Protein AF-A0A966TBN9-F1 (afdb_monomer_lite)

Structure (mmCIF, N/CA/C/O backbone):
data_AF-A0A966TBN9-F1
#
_entry.id   AF-A0A966TBN9-F1
#
loop_
_atom_site.group_PDB
_atom_site.id
_atom_site.type_symbol
_atom_site.label_atom_id
_atom_site.label_alt_id
_atom_site.label_comp_id
_atom_site.label_asym_id
_atom_site.label_entity_id
_atom_site.label_seq_id
_atom_site.pdbx_PDB_ins_code
_atom_site.Cartn_x
_atom_site.Cartn_y
_atom_site.Cartn_z
_atom_site.occupancy
_atom_site.B_iso_or_equiv
_atom_site.auth_seq_id
_atom_site.auth_comp_id
_atom_site.auth_asym_id
_atom_site.auth_atom_id
_atom_site.pdbx_PDB_model_num
ATOM 1 N N . MET A 1 1 ? 15.782 -13.397 67.681 1.00 34.47 1 MET A N 1
ATOM 2 C CA . MET A 1 1 ? 14.762 -14.458 67.539 1.00 34.47 1 MET A CA 1
ATOM 3 C C . MET A 1 1 ? 13.391 -13.803 67.517 1.00 34.47 1 MET A C 1
ATOM 5 O O . MET A 1 1 ? 13.122 -13.083 68.461 1.00 34.47 1 MET A O 1
ATOM 9 N N . THR A 1 2 ? 12.463 -13.995 66.588 1.00 32.97 2 THR A N 1
ATOM 10 C CA . THR A 1 2 ? 12.425 -14.366 65.158 1.00 32.97 2 THR A CA 1
ATOM 11 C C . THR A 1 2 ? 10.931 -14.512 64.837 1.00 32.97 2 THR A C 1
ATOM 13 O O . THR A 1 2 ? 10.218 -15.056 65.674 1.00 32.97 2 THR A O 1
ATOM 16 N N . MET A 1 3 ? 10.532 -14.138 63.614 1.00 28.28 3 MET A N 1
ATOM 17 C CA . MET A 1 3 ? 9.293 -14.539 62.911 1.00 28.28 3 MET A CA 1
ATOM 18 C C . MET A 1 3 ? 7.982 -13.880 63.396 1.00 28.28 3 MET A C 1
ATOM 20 O O . MET A 1 3 ? 7.763 -13.712 64.583 1.00 28.28 3 MET A O 1
ATOM 24 N N . SER A 1 4 ? 7.061 -13.451 62.529 1.00 32.62 4 SER A N 1
ATOM 25 C CA . SER A 1 4 ? 6.715 -14.006 61.219 1.00 32.62 4 SER A CA 1
ATOM 26 C C . SER A 1 4 ? 6.255 -12.926 60.243 1.00 32.62 4 SER A C 1
ATOM 28 O O . SER A 1 4 ? 5.324 -12.174 60.527 1.00 32.62 4 SER A O 1
ATOM 30 N N . ASP A 1 5 ? 6.880 -12.949 59.071 1.00 35.50 5 ASP A N 1
ATOM 31 C CA . ASP A 1 5 ? 6.380 -12.410 57.817 1.00 35.50 5 ASP A CA 1
ATOM 32 C C . ASP A 1 5 ? 5.050 -13.069 57.426 1.00 35.50 5 ASP A C 1
ATOM 34 O O . ASP A 1 5 ? 4.841 -14.268 57.637 1.00 35.50 5 ASP A O 1
ATOM 38 N N . ALA A 1 6 ? 4.175 -12.283 56.807 1.00 33.50 6 ALA A N 1
ATOM 39 C CA . ALA A 1 6 ? 3.159 -12.771 55.887 1.00 33.50 6 ALA A CA 1
ATOM 40 C C . ALA A 1 6 ? 3.218 -11.869 54.649 1.00 33.50 6 ALA A C 1
ATOM 42 O O . ALA A 1 6 ? 2.647 -10.780 54.605 1.00 33.50 6 ALA A O 1
ATOM 43 N N . GLU A 1 7 ? 4.007 -12.321 53.678 1.00 33.03 7 GLU A N 1
ATOM 44 C CA . GLU A 1 7 ? 4.258 -11.688 52.389 1.00 33.03 7 GLU A CA 1
ATOM 45 C C . GLU A 1 7 ? 2.959 -11.508 51.589 1.00 33.03 7 GLU A C 1
ATOM 47 O O . GLU A 1 7 ? 2.389 -12.463 51.054 1.00 33.03 7 GLU A O 1
ATOM 52 N N . SER A 1 8 ? 2.525 -10.259 51.414 1.00 33.34 8 SER A N 1
ATOM 53 C CA . SER A 1 8 ? 1.671 -9.896 50.288 1.00 33.34 8 SER A CA 1
ATOM 54 C C . SER A 1 8 ? 2.533 -9.882 49.025 1.00 33.34 8 SER A C 1
ATOM 56 O O . SER A 1 8 ? 3.331 -8.966 48.816 1.00 33.34 8 SER A O 1
ATOM 58 N N . ARG A 1 9 ? 2.388 -10.902 48.175 1.00 35.91 9 ARG A N 1
ATOM 59 C CA . ARG A 1 9 ? 2.981 -10.932 46.832 1.00 35.91 9 ARG A CA 1
ATOM 60 C C . ARG A 1 9 ? 2.380 -9.805 45.990 1.00 35.91 9 ARG A C 1
ATOM 62 O O . ARG A 1 9 ? 1.329 -9.971 45.378 1.00 35.91 9 ARG A O 1
ATOM 69 N N . GLY A 1 10 ? 3.046 -8.654 45.995 1.00 31.42 10 GLY A N 1
ATOM 70 C CA . GLY A 1 10 ? 2.760 -7.548 45.094 1.00 31.42 10 GLY A CA 1
ATOM 71 C C . GLY A 1 10 ? 2.995 -7.984 43.651 1.00 31.42 10 GLY A C 1
ATOM 72 O O . GLY A 1 10 ? 4.081 -8.436 43.293 1.00 31.42 10 GLY A O 1
ATOM 73 N N . VAL A 1 11 ? 1.962 -7.861 42.823 1.00 39.31 11 VAL A N 1
ATOM 74 C CA . VAL A 1 11 ? 2.104 -7.873 41.366 1.00 39.31 11 VAL A CA 1
ATOM 75 C C . VAL A 1 11 ? 2.955 -6.649 40.994 1.00 39.31 11 VAL A C 1
ATOM 77 O O . VAL A 1 11 ? 2.638 -5.562 41.481 1.00 39.31 11 VAL A O 1
ATOM 80 N N . PRO A 1 12 ? 4.026 -6.769 40.186 1.00 36.94 12 PRO A N 1
ATOM 81 C CA . PRO A 1 12 ? 4.841 -5.615 39.823 1.00 36.94 12 PRO A CA 1
ATOM 82 C C . PRO A 1 12 ? 3.996 -4.608 39.037 1.00 36.94 12 PRO A C 1
ATOM 84 O O . PRO A 1 12 ? 3.576 -4.883 37.912 1.00 36.94 12 PRO A O 1
ATOM 87 N N . HIS A 1 13 ? 3.727 -3.460 39.654 1.00 38.38 13 HIS A N 1
ATOM 88 C CA . HIS A 1 13 ? 3.141 -2.302 38.998 1.00 38.38 13 HIS A CA 1
ATOM 89 C C . HIS A 1 13 ? 4.211 -1.631 38.119 1.00 38.38 13 HIS A C 1
ATOM 91 O O . HIS A 1 13 ? 5.332 -1.393 38.563 1.00 38.38 13 HIS A O 1
ATOM 97 N N . ASP A 1 14 ? 3.813 -1.332 36.884 1.00 43.09 14 ASP A N 1
ATOM 98 C CA . ASP A 1 14 ? 4.399 -0.354 35.961 1.00 43.09 14 ASP A CA 1
ATOM 99 C C . ASP A 1 14 ? 5.702 -0.731 35.235 1.00 43.09 14 ASP A C 1
ATOM 101 O O . ASP A 1 14 ? 6.774 -0.164 35.439 1.00 43.09 14 ASP A O 1
ATOM 105 N N . ALA A 1 15 ? 5.574 -1.589 34.219 1.00 57.22 15 ALA A N 1
ATOM 106 C CA . ALA A 1 15 ? 6.435 -1.450 33.048 1.00 57.22 15 ALA A CA 1
ATOM 107 C C . ALA A 1 15 ? 5.983 -0.193 32.281 1.00 57.22 15 ALA A C 1
ATOM 109 O O . ALA A 1 15 ? 4.911 -0.183 31.675 1.00 57.22 15 ALA A O 1
ATOM 110 N N . VAL A 1 16 ? 6.773 0.878 32.320 1.00 65.06 16 VAL A N 1
ATOM 111 C CA . VAL A 1 16 ? 6.521 2.093 31.530 1.00 65.06 16 VAL A CA 1
ATOM 112 C C . VAL A 1 16 ? 6.474 1.725 30.045 1.00 65.06 16 VAL A C 1
ATOM 114 O O . VAL A 1 16 ? 7.337 0.996 29.551 1.00 65.06 16 VAL A O 1
ATOM 117 N N . SER A 1 17 ? 5.462 2.203 29.324 1.00 72.44 17 SER A N 1
ATOM 118 C CA . SER A 1 17 ? 5.362 2.007 27.879 1.00 72.44 17 SER A CA 1
ATOM 119 C C . SER A 1 17 ? 6.500 2.784 27.218 1.00 72.44 17 SER A C 1
ATOM 121 O O . SER A 1 17 ? 6.496 4.011 27.178 1.00 72.44 17 SER A O 1
ATOM 123 N N . ALA A 1 18 ? 7.510 2.063 26.747 1.00 86.75 18 ALA A N 1
ATOM 124 C CA . ALA A 1 18 ? 8.671 2.600 26.051 1.00 86.75 18 ALA A CA 1
ATOM 125 C C . ALA A 1 18 ? 8.760 1.968 24.659 1.00 86.75 18 ALA A C 1
ATOM 127 O O . ALA A 1 18 ? 8.237 0.876 24.433 1.00 86.75 18 ALA A O 1
ATOM 128 N N . VAL A 1 19 ? 9.429 2.635 23.720 1.00 93.31 19 VAL A N 1
ATOM 129 C CA . VAL A 1 19 ? 9.716 2.035 22.408 1.00 93.31 19 VAL A CA 1
ATOM 130 C C . VAL A 1 19 ? 10.516 0.739 22.608 1.00 93.31 19 VAL A C 1
ATOM 132 O O . VAL A 1 19 ? 11.434 0.692 23.424 1.00 93.31 19 VAL A O 1
ATOM 135 N N . GLY A 1 20 ? 10.133 -0.324 21.901 1.00 93.38 20 GLY A N 1
ATOM 136 C CA . GLY A 1 20 ? 10.678 -1.678 22.040 1.00 93.38 20 GLY A CA 1
ATOM 137 C C . GLY A 1 20 ? 10.036 -2.513 23.155 1.00 93.38 20 GLY A C 1
ATOM 138 O O . GLY A 1 20 ? 10.242 -3.728 23.205 1.00 93.38 20 GLY A O 1
ATOM 139 N N . ALA A 1 21 ? 9.226 -1.914 24.037 1.00 93.50 21 ALA A N 1
ATOM 140 C CA . ALA A 1 21 ? 8.495 -2.671 25.046 1.00 93.50 21 ALA A CA 1
ATOM 141 C C . ALA A 1 21 ? 7.478 -3.603 24.376 1.00 93.50 21 ALA A C 1
ATOM 143 O O . ALA A 1 21 ? 6.803 -3.223 23.417 1.00 93.50 21 ALA A O 1
ATOM 144 N N . ARG A 1 22 ? 7.341 -4.821 24.906 1.00 95.75 22 ARG A N 1
ATOM 145 C CA . ARG A 1 22 ? 6.346 -5.796 24.450 1.00 95.75 22 ARG A CA 1
ATOM 146 C C . ARG A 1 22 ? 5.200 -5.887 25.436 1.00 95.75 22 ARG A C 1
ATOM 148 O O . ARG A 1 22 ? 5.416 -5.870 2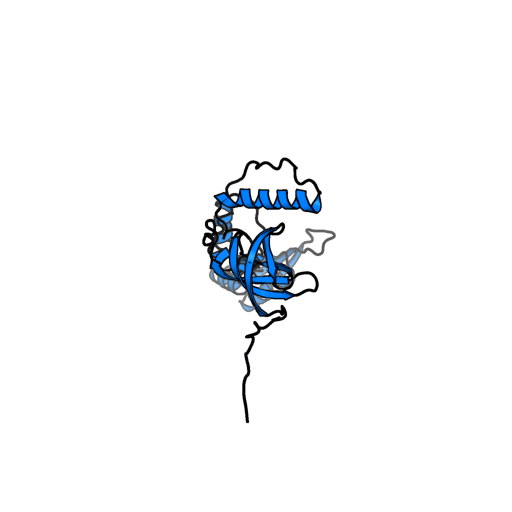6.648 1.00 95.75 22 ARG A O 1
ATOM 155 N N . ARG A 1 23 ? 3.978 -6.002 24.926 1.00 94.56 23 ARG A N 1
ATOM 156 C CA . ARG A 1 23 ? 2.781 -6.097 25.759 1.00 94.56 23 ARG A CA 1
ATOM 157 C C . ARG A 1 23 ? 1.717 -6.960 25.127 1.00 94.56 23 ARG A C 1
ATOM 159 O O . ARG A 1 23 ? 1.555 -6.989 23.910 1.00 94.56 23 ARG A O 1
ATOM 166 N N . ARG A 1 24 ? 0.953 -7.624 25.988 1.00 97.19 24 ARG A N 1
ATOM 167 C CA . ARG A 1 24 ? -0.284 -8.271 25.583 1.00 97.19 24 ARG A CA 1
ATOM 168 C C . ARG A 1 24 ? -1.402 -7.237 25.567 1.00 97.19 24 ARG A C 1
ATOM 170 O O . ARG A 1 24 ? -1.669 -6.632 26.599 1.00 97.19 24 ARG A O 1
ATOM 177 N N . LEU A 1 25 ? -2.030 -7.038 24.415 1.00 97.75 25 LEU A N 1
ATOM 178 C CA . LEU A 1 25 ? -3.091 -6.051 24.227 1.00 97.75 25 LEU A CA 1
ATOM 179 C C . LEU A 1 25 ? -4.381 -6.741 23.795 1.00 97.75 25 LEU A C 1
ATOM 181 O O . LEU A 1 25 ? -4.352 -7.691 23.010 1.00 97.75 25 LEU A O 1
ATOM 185 N N . GLN A 1 26 ? -5.502 -6.237 24.308 1.00 98.25 26 GLN A N 1
ATOM 186 C CA . GLN A 1 26 ? -6.832 -6.607 23.845 1.00 98.25 26 GLN A CA 1
ATOM 187 C C . GLN A 1 26 ? -7.298 -5.578 22.817 1.00 98.25 26 GLN A C 1
ATOM 189 O O . GLN A 1 26 ? -7.348 -4.381 23.105 1.00 98.25 26 GLN A O 1
ATOM 194 N N . ILE A 1 27 ? -7.638 -6.042 21.619 1.00 98.38 27 ILE A N 1
ATOM 195 C CA . ILE A 1 27 ? -8.089 -5.175 20.536 1.00 98.38 27 ILE A CA 1
ATOM 196 C C . ILE A 1 27 ? -9.583 -4.897 20.694 1.00 98.38 27 ILE A C 1
ATOM 198 O O . ILE A 1 27 ? -10.411 -5.810 20.660 1.00 98.38 27 ILE A O 1
ATOM 202 N N . GLU A 1 28 ? -9.931 -3.620 20.850 1.00 97.44 28 GLU A N 1
ATOM 203 C CA . GLU A 1 28 ? -11.308 -3.180 21.079 1.00 97.44 28 GLU A CA 1
ATOM 204 C C . GLU A 1 28 ? -12.079 -3.050 19.765 1.00 97.44 28 GLU A C 1
ATOM 206 O O . GLU A 1 28 ? -13.196 -3.543 19.630 1.00 97.44 28 GLU A O 1
ATOM 211 N N . ARG A 1 29 ? -11.499 -2.330 18.800 1.00 96.38 29 ARG A N 1
ATOM 212 C CA . ARG A 1 29 ? -12.164 -1.953 17.547 1.00 96.38 29 ARG A CA 1
ATOM 213 C C . ARG A 1 29 ? -11.155 -1.535 16.482 1.00 96.38 29 ARG A C 1
ATOM 215 O O . ARG A 1 29 ? -9.998 -1.272 16.792 1.00 96.38 29 ARG A O 1
ATOM 222 N N . LEU A 1 30 ? -11.626 -1.420 15.245 1.00 97.06 30 LEU A N 1
ATOM 223 C CA . LEU A 1 30 ? -10.913 -0.740 14.162 1.00 97.06 30 LEU A CA 1
ATOM 224 C C . LEU A 1 30 ? -11.267 0.748 14.167 1.00 97.06 30 LEU A C 1
ATOM 226 O O . LEU A 1 30 ? -12.363 1.127 14.588 1.00 97.06 30 LEU A O 1
ATOM 230 N N . VAL A 1 31 ? -10.351 1.587 13.693 1.00 95.06 31 VAL A N 1
ATOM 231 C CA . VAL A 1 31 ? -10.549 3.038 13.602 1.00 95.06 31 VAL A CA 1
ATOM 232 C C . VAL A 1 31 ? -10.326 3.557 12.183 1.00 95.06 31 VAL A C 1
ATOM 234 O O . VAL A 1 31 ? -9.808 2.864 11.304 1.00 95.06 31 VAL A O 1
ATOM 237 N N . ALA A 1 32 ? -10.744 4.802 11.945 1.00 92.31 32 ALA A N 1
ATOM 238 C CA . ALA A 1 32 ? -10.435 5.498 10.704 1.00 92.31 32 ALA A CA 1
ATOM 239 C C . ALA A 1 32 ? -8.910 5.572 10.515 1.00 92.31 32 ALA A C 1
ATOM 241 O O . ALA A 1 32 ? -8.185 5.913 11.446 1.00 92.31 32 ALA A O 1
ATOM 242 N N . GLY A 1 33 ? -8.441 5.241 9.311 1.00 88.00 33 GLY A N 1
ATOM 243 C CA . GLY A 1 33 ? -7.013 5.102 9.007 1.00 88.00 33 GLY A CA 1
ATOM 244 C C . GLY A 1 33 ? -6.510 3.656 8.956 1.00 88.00 33 GLY A C 1
ATOM 245 O O . GLY A 1 33 ? -5.381 3.447 8.543 1.00 88.00 33 GLY A O 1
ATOM 246 N N . GLY A 1 34 ? -7.340 2.667 9.309 1.00 89.62 34 GLY A N 1
ATOM 247 C CA . GLY A 1 34 ? -7.032 1.244 9.108 1.00 89.62 34 GLY A CA 1
ATOM 248 C C . GLY A 1 34 ? -6.406 0.544 10.316 1.00 89.62 34 GLY A C 1
ATOM 249 O O . GLY A 1 34 ? -6.443 -0.683 10.380 1.00 89.62 34 GLY A O 1
ATOM 250 N N . ASP A 1 35 ? -5.911 1.293 11.297 1.00 95.12 35 ASP A N 1
ATOM 251 C CA . ASP A 1 35 ? -5.367 0.720 12.528 1.00 95.12 35 ASP A CA 1
ATOM 252 C C . ASP A 1 35 ? -6.458 0.082 13.404 1.00 95.12 35 ASP A C 1
ATOM 254 O O . ASP A 1 35 ? -7.633 0.478 13.403 1.00 95.12 35 ASP A O 1
ATOM 258 N N . ALA A 1 36 ? -6.039 -0.879 14.220 1.00 97.06 36 ALA A N 1
ATOM 259 C CA . ALA A 1 36 ? -6.780 -1.313 15.389 1.00 97.06 36 ALA A CA 1
ATOM 260 C C . ALA A 1 36 ? -6.500 -0.396 16.584 1.00 97.06 36 ALA A C 1
ATOM 262 O O . ALA A 1 36 ? -5.442 0.221 16.688 1.00 97.06 36 ALA A O 1
ATOM 263 N N . LEU A 1 37 ? -7.449 -0.326 17.513 1.00 97.62 37 LEU A N 1
ATOM 264 C CA . LEU A 1 37 ? -7.315 0.417 18.757 1.00 97.62 37 LEU A CA 1
ATOM 265 C C . LEU A 1 37 ? -7.387 -0.535 19.946 1.00 97.62 37 LEU A C 1
ATOM 267 O O . LEU A 1 37 ? -8.341 -1.303 20.093 1.00 97.62 37 LEU A O 1
ATOM 271 N N . ALA A 1 38 ? -6.388 -0.424 20.810 1.00 97.81 38 ALA A N 1
ATOM 272 C CA . ALA A 1 38 ? -6.348 -1.014 22.136 1.00 97.81 38 ALA A CA 1
ATOM 273 C C . ALA A 1 38 ? -6.138 0.081 23.189 1.00 97.81 38 ALA A C 1
ATOM 275 O O . ALA A 1 38 ? -5.839 1.241 22.875 1.00 97.81 38 ALA A O 1
ATOM 276 N N . ARG A 1 39 ? -6.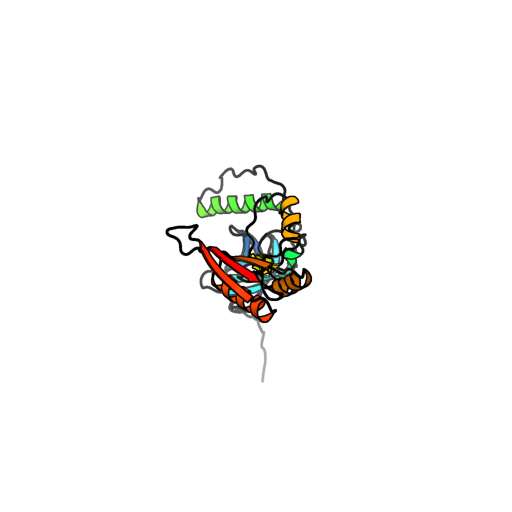264 -0.309 24.454 1.00 96.06 39 ARG A N 1
ATOM 277 C CA . ARG A 1 39 ? -5.818 0.492 25.589 1.00 96.06 39 ARG A CA 1
ATOM 278 C C . ARG A 1 39 ? -4.737 -0.244 26.338 1.00 96.06 39 ARG A C 1
ATOM 280 O O . ARG A 1 39 ? -4.809 -1.457 26.526 1.00 96.06 39 ARG A O 1
ATOM 287 N N . ASP A 1 40 ? -3.736 0.516 26.735 1.00 93.00 40 ASP A N 1
ATOM 288 C CA . ASP A 1 40 ? -2.691 0.030 27.608 1.00 93.00 40 ASP A CA 1
ATOM 289 C C . ASP A 1 40 ? -3.176 -0.019 29.073 1.00 93.00 40 ASP A C 1
ATOM 291 O O . ASP A 1 40 ? -4.240 0.507 29.405 1.00 93.00 40 ASP A O 1
ATOM 295 N N . THR A 1 41 ? -2.405 -0.642 29.965 1.00 87.88 41 THR A N 1
ATOM 296 C CA . THR A 1 41 ? -2.726 -0.785 31.395 1.00 87.88 41 THR A CA 1
ATOM 297 C C . THR A 1 41 ? -2.842 0.553 32.122 1.00 87.88 41 THR A C 1
ATOM 299 O O . THR A 1 41 ? -3.568 0.645 33.105 1.00 87.88 41 THR A O 1
ATOM 302 N N . ASP A 1 42 ? -2.162 1.593 31.633 1.00 85.50 42 ASP A N 1
ATOM 303 C CA . ASP A 1 42 ? -2.260 2.973 32.129 1.00 85.50 42 ASP A CA 1
ATOM 304 C C . ASP A 1 42 ? -3.405 3.773 31.470 1.00 85.50 42 ASP A C 1
ATOM 306 O O . ASP A 1 42 ? -3.557 4.972 31.700 1.00 85.50 42 ASP A O 1
ATOM 310 N N . GLY A 1 43 ? -4.223 3.123 30.635 1.00 89.19 43 GLY A N 1
ATOM 311 C CA . GLY A 1 43 ? -5.342 3.725 29.915 1.00 89.19 43 GLY A CA 1
ATOM 312 C C . GLY A 1 43 ? -4.961 4.447 28.618 1.00 89.19 43 GLY A C 1
ATOM 313 O O . GLY A 1 43 ? -5.867 4.898 27.900 1.00 89.19 43 GLY A O 1
ATOM 314 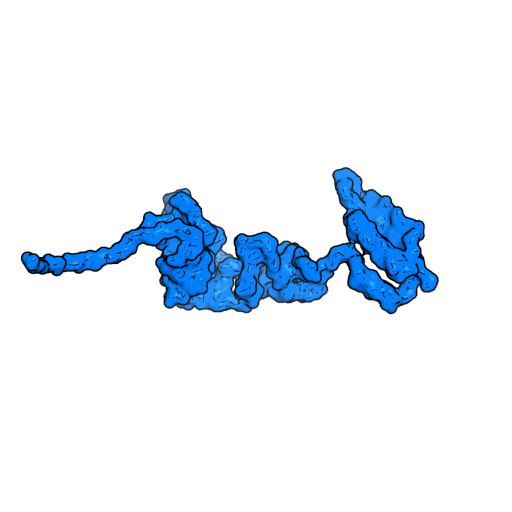N N . ARG A 1 44 ? -3.663 4.535 28.275 1.00 93.12 44 ARG A N 1
ATOM 315 C CA . ARG A 1 44 ? -3.191 5.176 27.038 1.00 93.12 44 ARG A CA 1
ATOM 316 C C . ARG A 1 44 ? -3.790 4.488 25.813 1.00 93.12 44 ARG A C 1
ATOM 318 O O . ARG A 1 44 ? -3.873 3.263 25.742 1.00 93.12 44 ARG A O 1
ATOM 325 N N . VAL A 1 45 ? -4.187 5.284 24.820 1.00 96.25 45 VAL A N 1
ATOM 326 C CA . VAL A 1 45 ? -4.653 4.768 23.527 1.00 96.25 45 VAL A CA 1
ATOM 327 C C . VAL A 1 45 ? -3.466 4.2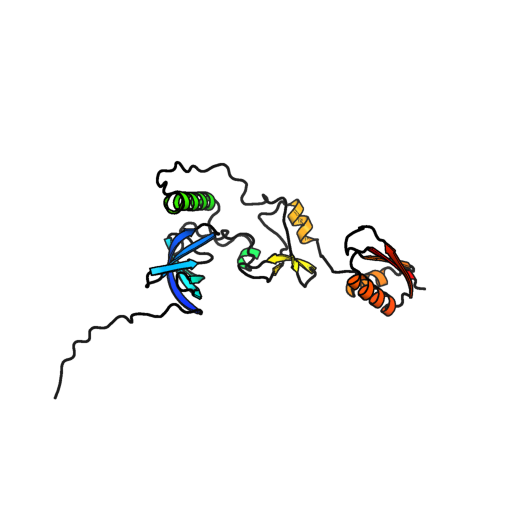16 22.743 1.00 96.25 45 VAL A C 1
ATOM 329 O O . VAL A 1 45 ? -2.472 4.916 22.550 1.00 96.25 45 VAL A O 1
ATOM 332 N N . VAL A 1 46 ? -3.587 2.981 22.261 1.00 97.69 46 VAL A N 1
ATOM 333 C CA . VAL A 1 46 ? -2.567 2.325 21.439 1.00 97.69 46 VAL A CA 1
ATOM 334 C C . VAL A 1 46 ? -3.159 1.999 20.075 1.00 97.69 46 VAL A C 1
ATOM 336 O O . VAL A 1 46 ? -4.119 1.233 19.980 1.00 97.69 46 VAL A O 1
ATOM 339 N N . PHE A 1 47 ? -2.586 2.580 19.024 1.00 97.44 47 PHE A N 1
ATOM 340 C CA . PHE A 1 47 ? -2.876 2.201 17.644 1.00 97.44 47 PHE A CA 1
ATOM 341 C C . PHE A 1 47 ? -2.014 1.001 17.275 1.00 97.44 47 PHE A C 1
ATOM 343 O O . PHE A 1 47 ? -0.795 1.048 17.436 1.00 97.44 47 PHE A O 1
ATOM 350 N N . VAL A 1 48 ? -2.641 -0.067 16.805 1.00 96.62 48 VAL A N 1
ATOM 351 C CA . VAL A 1 48 ? -1.961 -1.320 16.495 1.00 96.62 48 VAL A CA 1
ATOM 352 C C . VAL A 1 48 ? -2.144 -1.648 15.023 1.00 96.62 48 VAL A C 1
ATOM 354 O O . VAL A 1 48 ? -3.277 -1.705 14.538 1.00 96.62 48 VAL A O 1
ATOM 357 N N . ASP A 1 49 ? -1.040 -1.898 14.322 1.00 92.38 49 ASP A N 1
ATOM 358 C CA . ASP A 1 49 ? -1.121 -2.473 12.983 1.00 92.38 49 ASP A CA 1
ATOM 359 C C . ASP A 1 49 ? -1.663 -3.909 13.036 1.00 92.38 49 ASP A C 1
ATOM 361 O O . ASP A 1 49 ? -1.500 -4.637 14.016 1.00 92.38 49 ASP A O 1
ATOM 365 N N . THR A 1 50 ? -2.325 -4.325 11.959 1.00 92.62 50 THR A N 1
ATOM 366 C CA . THR A 1 50 ? -2.707 -5.723 11.695 1.00 92.62 50 THR A CA 1
ATOM 367 C C . THR A 1 50 ? -3.523 -6.456 12.775 1.00 92.62 50 THR A C 1
ATOM 369 O O . THR A 1 50 ? -3.652 -7.679 12.697 1.00 92.62 50 THR A O 1
ATOM 372 N N . GLY A 1 51 ? -4.105 -5.753 13.754 1.00 96.00 51 GLY A N 1
ATOM 373 C CA . GLY A 1 51 ? -5.006 -6.303 14.774 1.00 96.00 51 GLY A CA 1
ATOM 374 C C . GLY A 1 51 ? -6.480 -6.262 14.357 1.00 96.00 51 GLY A C 1
ATOM 375 O O . GLY A 1 51 ? -6.885 -5.396 13.585 1.00 96.00 51 GLY A O 1
ATOM 376 N N . LEU A 1 52 ? -7.304 -7.171 14.891 1.00 97.94 52 LEU A N 1
ATOM 377 C CA . LEU A 1 52 ? -8.755 -7.198 14.652 1.00 97.94 52 LEU A CA 1
ATOM 378 C C . LEU A 1 52 ? -9.567 -7.151 15.952 1.00 97.94 52 LEU A C 1
ATOM 380 O O . LEU A 1 52 ? -9.099 -7.632 16.982 1.00 97.94 52 LEU A O 1
ATOM 384 N N . PRO A 1 53 ? -10.802 -6.613 15.930 1.00 97.62 53 PRO A N 1
ATOM 385 C CA . PRO A 1 53 ? -11.651 -6.545 17.116 1.00 97.62 53 PRO A CA 1
ATOM 386 C C . PRO A 1 53 ? -11.864 -7.920 17.757 1.00 97.62 53 PRO A C 1
ATOM 388 O O . PRO A 1 53 ? -12.117 -8.910 17.064 1.00 97.62 53 PRO A O 1
ATOM 391 N N . GLY A 1 54 ? -11.774 -7.962 19.088 1.00 96.94 54 GLY A N 1
ATOM 392 C CA . GLY A 1 54 ? -11.917 -9.183 19.884 1.00 96.94 54 GLY A CA 1
ATOM 393 C C . GLY A 1 54 ? -10.621 -9.976 20.064 1.00 96.94 54 GLY A C 1
ATOM 394 O O . GLY A 1 54 ? -10.597 -10.914 20.858 1.00 96.94 54 GLY A O 1
ATOM 395 N N . GLU A 1 55 ? -9.535 -9.599 19.392 1.00 98.25 55 GLU A N 1
ATOM 396 C CA . GLU A 1 55 ? -8.269 -10.318 19.505 1.00 98.25 55 GLU A CA 1
ATOM 397 C C . GLU A 1 55 ? -7.489 -9.992 20.761 1.00 98.25 55 GLU A C 1
ATOM 399 O O . GLU A 1 55 ? -7.476 -8.860 21.244 1.00 98.25 55 GLU A O 1
ATOM 404 N N . THR A 1 56 ? -6.734 -10.991 21.206 1.00 98.50 56 THR A N 1
ATOM 405 C CA . THR A 1 56 ? -5.617 -10.775 22.114 1.00 98.50 56 THR A CA 1
ATOM 406 C C . THR A 1 56 ? -4.320 -10.964 21.343 1.00 98.50 56 THR A C 1
ATOM 408 O O . THR A 1 56 ? -4.058 -12.051 20.823 1.00 98.50 56 THR A O 1
ATOM 411 N N . ILE A 1 57 ? -3.474 -9.941 21.316 1.00 98.25 57 ILE A N 1
ATOM 412 C CA . ILE A 1 57 ? -2.196 -9.958 20.597 1.00 98.25 57 ILE A CA 1
ATOM 413 C C . ILE A 1 57 ? -1.025 -9.735 21.549 1.00 98.25 57 ILE A C 1
ATOM 415 O O . ILE A 1 57 ? -1.189 -9.151 22.617 1.00 98.25 57 ILE A O 1
ATOM 419 N N . GLU A 1 58 ? 0.162 -10.181 21.155 1.00 97.88 58 GLU A N 1
ATOM 420 C CA . GLU A 1 58 ? 1.421 -9.651 21.672 1.00 97.88 58 GLU A CA 1
ATOM 421 C C . GLU A 1 58 ? 1.924 -8.603 20.681 1.00 97.88 58 GLU A C 1
ATOM 423 O O . GLU A 1 58 ? 2.067 -8.894 19.492 1.00 97.88 58 GLU A O 1
ATOM 428 N N . ALA A 1 59 ? 2.161 -7.390 21.165 1.00 97.38 59 ALA A N 1
ATOM 429 C CA . ALA A 1 59 ? 2.548 -6.246 20.357 1.00 97.38 59 ALA A CA 1
ATOM 430 C C . ALA A 1 59 ? 3.823 -5.598 20.898 1.00 97.38 59 ALA A C 1
ATOM 432 O O . ALA A 1 59 ? 4.082 -5.631 22.101 1.00 97.38 59 ALA A O 1
ATOM 433 N N . GLU A 1 60 ? 4.600 -4.988 20.010 1.00 96.94 60 GLU A N 1
ATOM 434 C CA . GLU A 1 60 ? 5.782 -4.196 20.348 1.00 96.94 60 GLU A CA 1
ATOM 435 C C . GLU A 1 60 ? 5.518 -2.722 20.070 1.00 96.94 60 GLU A C 1
ATOM 437 O O . GLU A 1 60 ? 5.097 -2.361 18.973 1.00 96.94 60 GLU A O 1
ATOM 442 N N . PHE A 1 61 ? 5.785 -1.867 21.050 1.00 96.19 61 PHE A N 1
ATOM 443 C CA . PHE A 1 61 ? 5.618 -0.425 20.918 1.00 96.19 61 PHE A CA 1
ATOM 444 C C . PHE A 1 61 ? 6.699 0.146 19.996 1.00 96.19 61 PHE A C 1
ATOM 446 O O . PHE A 1 61 ? 7.888 0.014 20.269 1.00 96.19 61 PHE A O 1
ATOM 453 N N . VAL A 1 62 ? 6.289 0.806 18.916 1.00 95.62 62 VAL A N 1
ATOM 454 C CA . VAL A 1 62 ? 7.192 1.421 17.924 1.00 95.62 62 VAL A CA 1
ATOM 455 C C . VAL A 1 62 ? 7.259 2.941 18.064 1.00 95.62 62 VAL A C 1
ATOM 457 O O . VAL A 1 62 ? 8.229 3.563 17.645 1.00 95.62 62 VAL A O 1
ATOM 460 N N . GLU A 1 63 ? 6.253 3.545 18.693 1.00 95.31 63 GLU A N 1
ATOM 461 C CA . GLU A 1 63 ? 6.209 4.972 18.998 1.00 95.31 63 GLU A CA 1
ATOM 462 C C . GLU A 1 63 ? 5.454 5.173 20.311 1.00 95.31 63 GLU A C 1
ATOM 464 O O . GLU A 1 63 ? 4.370 4.618 20.497 1.00 95.31 63 GLU A O 1
ATOM 469 N N . VAL A 1 64 ? 5.991 5.995 21.211 1.00 95.19 64 VAL A N 1
ATOM 470 C CA . VAL A 1 64 ? 5.290 6.391 22.436 1.00 95.19 64 VAL A CA 1
ATOM 471 C C . VAL A 1 64 ? 5.284 7.906 22.542 1.00 95.19 64 VAL A C 1
ATOM 473 O O . VAL A 1 64 ? 6.330 8.550 22.548 1.00 95.19 64 VAL A O 1
ATOM 476 N N . LYS A 1 65 ? 4.084 8.471 22.640 1.00 94.00 65 LYS A N 1
ATOM 477 C CA . LYS A 1 65 ? 3.827 9.885 22.901 1.00 94.00 65 LYS A CA 1
ATOM 478 C C . LYS A 1 65 ? 3.021 10.020 24.190 1.00 94.00 65 LYS A C 1
ATOM 480 O O . LYS A 1 65 ? 2.539 9.041 24.755 1.00 94.00 65 LYS A O 1
ATOM 485 N N . ARG A 1 66 ? 2.868 11.262 24.655 1.00 89.69 66 ARG A N 1
ATOM 486 C CA . ARG A 1 66 ? 2.133 11.568 25.890 1.00 89.69 66 ARG A CA 1
ATOM 487 C C . ARG A 1 66 ? 0.707 11.002 25.864 1.00 89.69 66 ARG A C 1
ATOM 489 O O . ARG A 1 66 ? 0.313 10.314 26.799 1.00 89.69 66 ARG A O 1
ATOM 496 N N . ASP A 1 67 ? -0.017 11.253 24.773 1.00 89.31 67 ASP A N 1
ATOM 497 C CA . ASP A 1 67 ? -1.463 11.001 24.692 1.00 89.31 67 ASP A CA 1
ATOM 498 C C . ASP A 1 67 ? -1.809 9.685 23.962 1.00 89.31 67 ASP A C 1
ATOM 500 O O . ASP A 1 67 ? -2.916 9.163 24.098 1.00 89.31 67 ASP A O 1
ATOM 504 N N . PHE A 1 68 ? -0.869 9.126 23.192 1.00 95.19 68 PHE A N 1
ATOM 505 C CA . PHE A 1 68 ? -1.063 7.880 22.449 1.00 95.19 68 PHE A CA 1
ATOM 506 C C . PHE A 1 68 ? 0.253 7.138 22.209 1.00 95.19 68 PHE A C 1
ATOM 508 O O . PHE A 1 68 ? 1.337 7.707 22.322 1.00 95.19 68 PHE A O 1
ATOM 515 N N . ALA A 1 69 ? 0.152 5.872 21.825 1.00 96.75 69 ALA A N 1
ATOM 516 C CA . ALA A 1 69 ? 1.266 5.078 21.332 1.00 96.75 69 ALA A CA 1
ATOM 517 C C . ALA A 1 69 ? 0.895 4.353 20.032 1.00 96.75 69 ALA A C 1
ATOM 519 O O . ALA A 1 69 ? -0.285 4.179 19.719 1.00 96.75 69 ALA A O 1
ATOM 520 N N . ARG A 1 70 ? 1.909 3.913 19.286 1.00 96.62 70 ARG A N 1
ATOM 521 C CA . ARG A 1 70 ? 1.766 2.971 18.174 1.00 96.62 70 ARG A CA 1
ATOM 522 C C . ARG A 1 70 ? 2.499 1.686 18.502 1.00 96.62 70 ARG A C 1
ATOM 524 O O . ARG A 1 70 ? 3.612 1.727 19.029 1.00 96.62 70 ARG A O 1
ATOM 531 N N . ALA A 1 71 ? 1.899 0.559 18.157 1.00 96.38 71 ALA A N 1
ATOM 532 C CA . ALA A 1 71 ? 2.498 -0.751 18.319 1.00 96.38 71 ALA A CA 1
ATOM 533 C C . ALA A 1 71 ? 2.330 -1.591 17.051 1.00 96.38 71 ALA A C 1
ATOM 535 O O . ALA A 1 71 ? 1.350 -1.448 16.321 1.00 96.38 71 ALA A O 1
ATOM 536 N N . ARG A 1 72 ? 3.291 -2.478 16.806 1.00 95.31 72 ARG A N 1
ATOM 537 C CA . ARG A 1 72 ? 3.199 -3.505 15.768 1.00 95.31 72 ARG A CA 1
ATOM 538 C C . ARG A 1 72 ? 2.783 -4.833 16.375 1.00 95.31 72 ARG A C 1
ATOM 540 O O . ARG A 1 72 ? 3.268 -5.187 17.454 1.00 95.31 72 ARG A O 1
ATOM 547 N N . THR A 1 73 ? 1.929 -5.586 15.698 1.00 96.12 73 THR A N 1
ATOM 548 C CA . THR A 1 73 ? 1.575 -6.939 16.136 1.00 96.12 73 THR A CA 1
ATOM 549 C C . THR A 1 73 ? 2.758 -7.882 15.906 1.00 96.12 73 THR A C 1
ATOM 551 O O . THR A 1 73 ? 3.219 -8.051 14.783 1.00 96.12 73 THR A O 1
ATOM 554 N N . LEU A 1 74 ? 3.249 -8.529 16.967 1.00 96.00 74 LEU A N 1
ATOM 555 C CA . LEU A 1 74 ? 4.275 -9.574 16.869 1.00 96.00 74 LEU A CA 1
ATOM 556 C C . LEU A 1 74 ? 3.650 -10.944 16.625 1.00 96.00 74 LEU A C 1
ATOM 558 O O . LEU A 1 74 ? 4.127 -11.722 15.802 1.00 96.00 74 LEU A O 1
ATOM 562 N N . ARG A 1 75 ? 2.584 -11.253 17.369 1.00 96.56 75 ARG A N 1
ATOM 563 C CA . ARG A 1 75 ? 1.798 -12.474 17.184 1.00 96.56 75 ARG A CA 1
ATOM 564 C C . ARG A 1 75 ? 0.384 -12.309 17.712 1.00 96.56 75 ARG A C 1
ATOM 566 O O . ARG A 1 75 ? 0.138 -11.609 18.693 1.00 96.56 75 ARG A O 1
ATOM 573 N N . VAL A 1 76 ? -0.534 -13.045 17.105 1.00 97.94 76 VAL A N 1
ATOM 574 C CA . VAL A 1 76 ? -1.915 -13.156 17.569 1.00 97.94 76 VAL A CA 1
ATOM 575 C C . VAL A 1 76 ? -1.997 -14.322 18.548 1.00 97.94 76 VAL A C 1
ATOM 577 O O . VAL A 1 76 ? -1.653 -15.449 18.203 1.00 97.94 76 VAL A O 1
ATOM 580 N N . VAL A 1 77 ? -2.405 -14.051 19.787 1.00 98.00 77 VAL A N 1
ATOM 581 C CA . VAL A 1 77 ? -2.505 -15.071 20.843 1.00 98.00 77 VAL A CA 1
ATOM 582 C C . VAL A 1 77 ? -3.894 -15.700 20.880 1.00 98.00 77 VAL A C 1
ATOM 584 O O . VAL A 1 77 ? -4.017 -16.898 21.106 1.00 98.00 77 VAL A O 1
ATOM 587 N N . ALA A 1 78 ? -4.930 -14.896 20.648 1.00 98.31 78 ALA A N 1
ATOM 588 C CA . ALA A 1 78 ? -6.299 -15.347 20.433 1.00 98.31 78 ALA A CA 1
ATOM 589 C C . ALA A 1 78 ? -6.851 -14.601 19.216 1.00 98.31 78 ALA A C 1
ATOM 591 O O . ALA A 1 78 ? -6.971 -13.375 19.250 1.00 98.31 78 ALA A O 1
ATOM 592 N N . ALA A 1 79 ? -7.103 -15.337 18.133 1.00 98.00 79 ALA A N 1
ATOM 593 C CA . ALA A 1 79 ? -7.494 -14.772 16.847 1.00 98.00 79 ALA A CA 1
ATOM 594 C C . ALA A 1 79 ? -8.999 -14.510 16.761 1.00 98.00 79 ALA A C 1
ATOM 596 O O . ALA A 1 79 ? -9.810 -15.248 17.319 1.00 98.00 79 ALA A O 1
ATOM 597 N N . SER A 1 80 ? -9.361 -13.478 16.002 1.00 98.06 80 SER A N 1
ATOM 598 C CA . SER A 1 80 ? -10.741 -13.205 15.626 1.00 98.06 80 SER A CA 1
ATOM 599 C C . SER A 1 80 ? -11.233 -14.321 14.698 1.00 98.06 80 SER A C 1
ATOM 601 O O . SER A 1 80 ? -10.464 -14.766 13.841 1.00 98.06 80 SER A O 1
ATOM 603 N N . PRO A 1 81 ? -12.505 -14.753 14.781 1.00 97.69 81 PRO A N 1
ATOM 604 C CA . PRO A 1 81 ? -13.047 -15.774 13.877 1.00 97.69 81 PRO A CA 1
ATOM 605 C C . PRO A 1 81 ? -13.018 -15.355 12.399 1.00 97.69 81 PRO A C 1
ATOM 607 O O . PRO A 1 81 ? -13.114 -16.203 11.518 1.00 97.69 81 PRO A O 1
ATOM 610 N N . VAL A 1 82 ? -12.882 -14.055 12.120 1.00 98.06 82 VAL A N 1
ATOM 611 C CA . VAL A 1 82 ? -12.785 -13.495 10.763 1.00 98.06 82 VAL A CA 1
ATOM 612 C C . VAL A 1 82 ? -11.352 -13.122 10.368 1.00 98.06 82 VAL A C 1
ATOM 614 O O . VAL A 1 82 ? -11.153 -12.469 9.340 1.00 98.06 82 VAL A O 1
ATOM 617 N N . ARG A 1 83 ? -10.342 -13.523 11.154 1.00 97.94 83 ARG A N 1
ATOM 618 C CA . ARG A 1 83 ? -8.941 -13.420 10.736 1.00 97.94 83 ARG A CA 1
ATOM 619 C C . ARG A 1 83 ? -8.659 -14.429 9.631 1.00 97.94 83 ARG A C 1
ATOM 621 O O . ARG A 1 83 ? -8.979 -15.607 9.753 1.00 97.94 83 ARG A O 1
ATOM 628 N N . VAL A 1 84 ? -7.980 -13.973 8.588 1.00 97.38 84 VAL A N 1
ATOM 629 C CA . VAL A 1 84 ? -7.444 -14.823 7.522 1.00 97.38 84 VAL A CA 1
ATOM 630 C C . VAL A 1 84 ? -5.969 -14.516 7.305 1.00 97.38 84 VAL A C 1
ATOM 632 O O . VAL A 1 84 ? -5.488 -13.431 7.638 1.00 97.38 84 VAL A O 1
ATOM 635 N N . THR A 1 85 ? -5.239 -15.466 6.731 1.00 95.69 85 THR A N 1
ATOM 636 C CA . THR A 1 85 ? -3.915 -15.172 6.175 1.00 95.69 85 THR A CA 1
ATOM 637 C C . THR A 1 85 ? -4.101 -14.293 4.936 1.00 95.69 85 THR A C 1
ATOM 639 O O . THR A 1 85 ? -4.927 -14.648 4.089 1.00 95.69 85 THR A O 1
ATOM 642 N N . PRO A 1 86 ? -3.366 -13.172 4.797 1.00 95.25 86 PRO A N 1
ATOM 643 C CA . PRO A 1 86 ? -3.422 -12.350 3.595 1.00 95.25 86 PRO A CA 1
ATOM 644 C C . PRO A 1 86 ? -3.223 -13.195 2.326 1.00 95.25 86 PRO A C 1
ATOM 646 O O . PRO A 1 86 ? -2.203 -13.876 2.215 1.00 95.25 86 PRO A O 1
ATOM 649 N N . PRO A 1 87 ? -4.160 -13.170 1.359 1.00 94.75 87 PRO A N 1
ATOM 650 C CA . PRO A 1 87 ? -4.036 -13.976 0.146 1.00 94.75 87 PRO A CA 1
ATOM 651 C C . PRO A 1 87 ? -2.948 -13.450 -0.804 1.00 94.75 87 PRO A C 1
ATOM 653 O O . PRO A 1 87 ? -2.441 -14.195 -1.638 1.00 94.75 87 PRO A O 1
ATOM 656 N N . CYS A 1 88 ? -2.570 -12.169 -0.704 1.00 95.50 88 CYS A N 1
ATOM 657 C CA . CYS A 1 88 ? -1.492 -11.598 -1.505 1.00 95.50 88 CYS A CA 1
ATOM 658 C C . CYS A 1 88 ? -0.134 -11.821 -0.830 1.00 95.50 88 CYS A C 1
ATOM 660 O O . CYS A 1 88 ? 0.130 -11.235 0.224 1.00 95.50 88 CYS A O 1
ATOM 662 N N . ARG A 1 89 ? 0.768 -12.561 -1.493 1.00 94.44 89 ARG A N 1
ATOM 663 C CA . ARG A 1 89 ? 2.157 -12.742 -1.029 1.00 94.44 89 ARG A CA 1
ATOM 664 C C . ARG A 1 89 ? 2.854 -11.416 -0.721 1.00 94.44 89 ARG A C 1
ATOM 666 O O . ARG A 1 89 ? 3.464 -11.277 0.324 1.00 94.44 89 ARG A O 1
ATOM 673 N N . HIS A 1 90 ? 2.634 -10.395 -1.550 1.00 95.88 90 HIS A N 1
ATOM 674 C CA . HIS A 1 90 ? 3.297 -9.099 -1.392 1.00 95.88 90 HIS A CA 1
ATOM 675 C C . HIS A 1 90 ? 2.862 -8.364 -0.126 1.00 95.88 90 HIS A C 1
ATOM 677 O O . HIS A 1 90 ? 3.638 -7.593 0.427 1.00 95.88 90 HIS A O 1
ATOM 683 N N . VAL A 1 91 ? 1.627 -8.580 0.348 1.00 95.00 91 VAL A N 1
ATOM 684 C CA . VAL A 1 91 ? 1.181 -8.039 1.643 1.00 95.00 91 VAL A CA 1
ATOM 685 C C . VAL A 1 91 ? 1.858 -8.786 2.788 1.00 95.00 91 VAL A C 1
ATOM 687 O O . VAL A 1 91 ? 2.297 -8.138 3.733 1.00 95.00 91 VAL A O 1
ATOM 690 N N . ALA A 1 92 ? 2.013 -10.110 2.686 1.00 90.56 92 ALA A N 1
ATOM 691 C CA . ALA A 1 92 ? 2.808 -10.882 3.645 1.00 90.56 92 ALA A CA 1
ATOM 692 C C . ALA A 1 92 ? 4.283 -10.436 3.657 1.00 90.56 92 ALA A C 1
ATOM 694 O O . ALA A 1 92 ? 4.886 -10.343 4.723 1.00 90.56 92 ALA A O 1
ATOM 695 N N . ASP A 1 93 ? 4.818 -10.045 2.497 1.00 91.56 93 ASP A N 1
ATOM 696 C CA . ASP A 1 93 ? 6.151 -9.456 2.372 1.00 91.56 93 ASP A CA 1
ATOM 697 C C . ASP A 1 93 ? 6.208 -8.010 2.884 1.00 91.56 93 ASP A C 1
ATOM 699 O O . ASP A 1 93 ? 7.299 -7.465 2.995 1.00 91.56 93 ASP A O 1
ATOM 703 N N . GLY A 1 94 ? 5.075 -7.377 3.219 1.00 92.69 94 GLY A N 1
ATOM 704 C CA . GLY A 1 94 ? 4.959 -6.062 3.864 1.00 92.69 94 GLY A CA 1
ATOM 705 C C . GLY A 1 94 ? 4.594 -4.883 2.949 1.00 92.69 94 GLY A C 1
ATOM 706 O O . GLY A 1 94 ? 4.827 -3.729 3.317 1.00 92.69 94 GLY A O 1
ATOM 707 N N . CYS A 1 95 ? 4.036 -5.137 1.763 1.00 95.56 95 CYS A N 1
ATOM 708 C CA . CYS A 1 95 ? 3.434 -4.116 0.898 1.00 95.56 95 CYS A CA 1
ATOM 709 C C . CYS A 1 95 ? 2.299 -3.373 1.624 1.00 95.56 95 CYS A C 1
ATOM 711 O O . CYS A 1 95 ? 1.338 -3.989 2.081 1.00 95.56 95 CYS A O 1
ATOM 713 N N . GLY A 1 96 ? 2.362 -2.039 1.659 1.00 93.31 96 GLY A N 1
ATOM 714 C CA . GLY A 1 96 ? 1.362 -1.175 2.301 1.00 93.31 96 GLY A CA 1
ATOM 715 C C . GLY A 1 96 ? 0.162 -0.823 1.417 1.00 93.31 96 GLY A C 1
ATOM 716 O O . GLY A 1 96 ? -0.489 0.189 1.633 1.00 93.31 96 GLY A O 1
ATOM 717 N N . GLY A 1 97 ? -0.096 -1.584 0.349 1.00 93.62 97 GLY A N 1
ATOM 718 C CA . GLY A 1 97 ? -1.160 -1.263 -0.610 1.00 93.62 97 GLY A CA 1
ATOM 719 C C . GLY A 1 97 ? -2.570 -1.691 -0.181 1.00 93.62 97 GLY A C 1
ATOM 720 O O . GLY A 1 97 ? -3.551 -1.215 -0.769 1.00 93.62 97 GLY A O 1
ATOM 721 N N . CYS A 1 98 ? -2.679 -2.631 0.765 1.00 94.50 98 CYS A N 1
ATOM 722 C CA . CYS A 1 98 ? -3.933 -3.219 1.244 1.00 94.50 98 CYS A CA 1
ATOM 723 C C . CYS A 1 98 ? -3.859 -3.529 2.749 1.00 94.50 98 CYS A C 1
ATOM 725 O O . CYS A 1 98 ? -3.385 -4.593 3.141 1.00 94.50 98 CYS A O 1
ATOM 727 N N . ASP A 1 99 ? -4.402 -2.640 3.578 1.00 91.94 99 ASP A N 1
ATOM 728 C CA . ASP A 1 99 ? -4.205 -2.689 5.035 1.00 91.94 99 ASP A CA 1
ATOM 729 C C . ASP A 1 99 ? -4.952 -3.842 5.727 1.00 91.94 99 ASP A C 1
ATOM 731 O O . ASP A 1 99 ? -4.518 -4.340 6.762 1.00 91.94 99 ASP A O 1
ATOM 735 N N . TRP A 1 100 ? -6.064 -4.313 5.151 1.00 94.88 100 TRP A N 1
ATOM 736 C CA . TRP A 1 100 ? -6.996 -5.257 5.791 1.00 94.88 100 TRP A CA 1
ATOM 737 C C . TRP A 1 100 ? -7.077 -6.633 5.129 1.00 94.88 100 TRP A C 1
ATOM 739 O O . TRP A 1 100 ? -8.057 -7.347 5.310 1.00 94.88 100 TRP A O 1
ATOM 749 N N . GLN A 1 101 ? -6.058 -7.069 4.385 1.00 96.00 101 GLN A N 1
ATOM 750 C CA . GLN A 1 101 ? -6.078 -8.431 3.825 1.00 96.00 101 GLN A CA 1
ATOM 751 C C . GLN A 1 101 ? -6.028 -9.546 4.880 1.00 96.00 101 GLN A C 1
ATOM 753 O O . GLN A 1 101 ? -6.314 -10.693 4.560 1.00 96.00 101 GLN A O 1
ATOM 758 N N . HIS A 1 102 ? -5.713 -9.213 6.132 1.00 95.75 102 HIS A N 1
ATOM 759 C CA . HIS A 1 102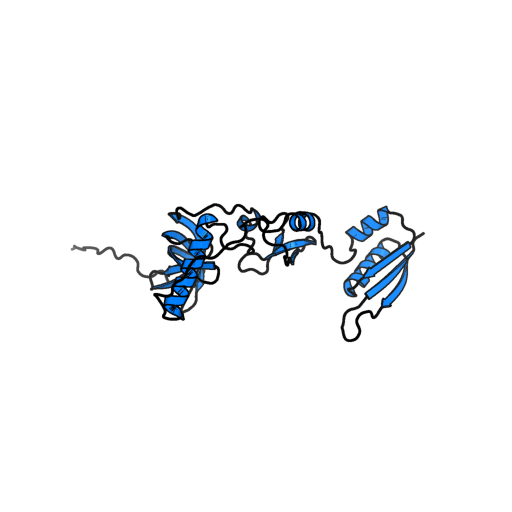 ? -5.810 -10.124 7.269 1.00 95.75 102 HIS A CA 1
ATOM 760 C C . HIS A 1 102 ? -7.238 -10.223 7.856 1.00 95.75 102 HIS A C 1
ATOM 762 O O . HIS A 1 102 ? -7.489 -11.067 8.714 1.00 95.75 102 HIS A O 1
ATOM 768 N N . LEU A 1 103 ? -8.177 -9.386 7.392 1.00 97.31 103 LEU A N 1
ATOM 769 C CA . LEU A 1 103 ? -9.610 -9.442 7.689 1.00 97.31 103 LEU A CA 1
ATOM 770 C C . LEU A 1 103 ? -10.353 -10.091 6.516 1.00 97.31 103 LEU A C 1
ATOM 772 O O . LEU A 1 103 ? -10.246 -9.628 5.375 1.00 97.31 103 LEU A O 1
ATOM 776 N N . ALA A 1 104 ? -11.148 -11.126 6.793 1.00 97.31 104 ALA A N 1
ATOM 777 C CA . ALA A 1 104 ? -11.930 -11.826 5.780 1.00 97.31 104 ALA A CA 1
ATOM 778 C C . ALA A 1 104 ? -12.791 -10.855 4.954 1.00 97.31 104 ALA A C 1
ATOM 780 O O . ALA A 1 104 ? -13.488 -10.006 5.509 1.00 97.31 104 ALA A O 1
ATOM 781 N N . ALA A 1 105 ? -12.789 -11.014 3.626 1.00 95.56 105 ALA A N 1
ATOM 782 C CA . ALA A 1 105 ? -13.461 -10.103 2.693 1.00 95.56 105 ALA A CA 1
ATOM 783 C C . ALA A 1 105 ? -14.941 -9.850 3.044 1.00 95.56 105 ALA A C 1
ATOM 785 O O . ALA A 1 105 ? -15.401 -8.710 3.033 1.00 95.56 105 ALA A O 1
ATOM 786 N N . HIS A 1 106 ? -15.674 -10.896 3.446 1.00 94.62 106 HIS A N 1
ATOM 787 C CA . HIS A 1 106 ? -17.085 -10.778 3.830 1.00 94.62 106 HIS A CA 1
ATOM 788 C C . HIS A 1 106 ? -17.312 -9.882 5.063 1.00 94.62 106 HIS A C 1
ATOM 790 O O . HIS A 1 106 ? -18.379 -9.291 5.192 1.00 94.62 106 HIS A O 1
ATOM 796 N N . ALA A 1 107 ? -16.314 -9.742 5.942 1.00 96.50 107 ALA A N 1
ATOM 797 C CA . ALA A 1 107 ? -16.386 -8.938 7.159 1.00 96.50 107 ALA A CA 1
ATOM 798 C C . ALA A 1 107 ? -15.894 -7.488 6.962 1.00 96.50 107 ALA A C 1
ATOM 800 O O . ALA A 1 107 ? -16.145 -6.625 7.805 1.00 96.50 107 ALA A O 1
ATOM 801 N N . GLN A 1 108 ? -15.219 -7.176 5.847 1.00 96.06 108 GLN A N 1
ATOM 802 C CA . GLN A 1 108 ? -14.613 -5.854 5.637 1.00 96.06 108 GLN A CA 1
ATOM 803 C C . GLN A 1 108 ? -15.650 -4.729 5.529 1.00 96.06 108 GLN A C 1
ATOM 805 O O . GLN A 1 108 ? -15.413 -3.624 6.017 1.00 96.06 108 GLN A O 1
ATOM 810 N N . HIS A 1 109 ? -16.806 -4.974 4.906 1.00 95.88 109 HIS A N 1
ATOM 811 C CA . HIS A 1 109 ? -17.850 -3.949 4.788 1.00 95.88 109 HIS A CA 1
ATOM 812 C C . HIS A 1 109 ? -18.469 -3.619 6.156 1.00 95.88 109 HIS A C 1
ATOM 814 O O . HIS A 1 109 ? -18.687 -2.448 6.469 1.00 95.88 109 HIS A O 1
ATOM 820 N N . ASP A 1 110 ? -18.678 -4.628 7.003 1.00 94.75 110 ASP A N 1
ATOM 821 C CA . ASP A 1 110 ? -19.180 -4.426 8.366 1.00 94.75 110 ASP A CA 1
ATOM 822 C C . ASP A 1 110 ? -18.190 -3.654 9.231 1.00 94.75 110 ASP A C 1
ATOM 824 O O . ASP A 1 110 ? -18.590 -2.726 9.936 1.00 94.75 110 ASP A O 1
ATOM 828 N N . ALA A 1 111 ? -16.895 -3.952 9.105 1.00 96.12 111 ALA A N 1
ATOM 829 C CA . ALA A 1 111 ? -15.842 -3.182 9.755 1.00 96.12 111 ALA A CA 1
ATOM 830 C C . ALA A 1 111 ? -15.858 -1.703 9.326 1.00 96.12 111 ALA A C 1
ATOM 832 O O . ALA A 1 111 ? -15.822 -0.817 10.181 1.00 96.12 111 ALA A O 1
ATOM 833 N N . LYS A 1 112 ? -15.991 -1.410 8.022 1.00 96.56 112 LYS A N 1
ATOM 834 C CA . LYS A 1 112 ? -16.118 -0.024 7.523 1.00 96.56 112 LYS A CA 1
ATOM 835 C C . LYS A 1 112 ? -17.348 0.673 8.103 1.00 96.56 112 LYS A C 1
ATOM 837 O O . LYS A 1 112 ? -17.246 1.807 8.565 1.00 96.56 112 LYS A O 1
ATOM 842 N N . ALA A 1 113 ? -18.496 -0.004 8.120 1.00 96.31 113 ALA A N 1
ATOM 843 C CA . ALA A 1 113 ? -19.721 0.548 8.690 1.00 96.31 113 ALA A CA 1
ATOM 844 C C . ALA A 1 113 ? -19.580 0.820 10.199 1.00 96.31 113 ALA A C 1
ATOM 846 O O . ALA A 1 113 ? -20.053 1.849 10.676 1.00 96.31 113 ALA A O 1
ATOM 847 N N . ALA A 1 114 ? -18.899 -0.053 10.948 1.00 95.69 114 ALA A N 1
ATOM 848 C CA . ALA A 1 114 ? -18.616 0.155 12.367 1.00 95.69 114 ALA A CA 1
ATOM 849 C C . ALA A 1 114 ? -17.723 1.385 12.611 1.00 95.69 114 ALA A C 1
ATOM 851 O O . ALA A 1 114 ? -18.035 2.187 13.489 1.00 95.69 114 ALA A O 1
ATOM 852 N N . VAL A 1 115 ? -16.680 1.586 11.796 1.00 97.19 115 VAL A N 1
ATOM 853 C CA . VAL A 1 115 ? -15.832 2.793 11.851 1.00 97.19 115 VAL A CA 1
ATOM 854 C C . VAL A 1 115 ? -16.654 4.062 11.601 1.00 97.19 115 VAL A C 1
ATOM 856 O O . VAL A 1 115 ? -16.493 5.050 12.316 1.00 97.19 115 VAL A O 1
ATOM 859 N N . VAL A 1 116 ? -17.567 4.039 10.623 1.00 97.31 116 VAL A N 1
ATOM 860 C CA . VAL A 1 116 ? -18.457 5.178 10.345 1.00 97.31 116 VAL A CA 1
ATOM 861 C C . VAL A 1 116 ? -19.401 5.441 11.519 1.00 97.31 116 VAL A C 1
ATOM 863 O O . VAL A 1 116 ? -19.504 6.584 11.958 1.00 97.31 116 VAL A O 1
ATOM 866 N N . ARG A 1 117 ? -20.051 4.409 12.072 1.00 96.44 117 ARG A N 1
ATOM 867 C CA . ARG A 1 117 ? -20.937 4.559 13.244 1.00 96.44 117 ARG A CA 1
ATOM 868 C C . ARG A 1 117 ? -20.206 5.171 14.434 1.00 96.44 117 ARG A C 1
ATOM 870 O O . ARG A 1 117 ? -20.718 6.093 15.057 1.00 96.44 117 ARG A O 1
ATOM 877 N N . GLU A 1 118 ? -18.990 4.710 14.702 1.00 95.75 118 GLU A N 1
ATOM 878 C CA . GLU A 1 118 ? -18.142 5.246 15.765 1.00 95.75 118 GLU A CA 1
ATOM 879 C C . GLU A 1 118 ? -17.809 6.731 15.542 1.00 95.75 118 GLU A C 1
ATOM 881 O O . GLU A 1 118 ? -17.905 7.540 16.468 1.00 95.75 118 GLU A O 1
ATOM 886 N N . ALA A 1 119 ? -17.461 7.118 14.310 1.00 96.44 119 ALA A N 1
ATOM 887 C CA . ALA A 1 119 ? -17.194 8.513 13.965 1.00 96.44 119 ALA A CA 1
ATOM 888 C C . ALA A 1 119 ? -18.444 9.397 14.133 1.00 96.44 119 ALA A C 1
ATOM 890 O O . ALA A 1 119 ? -18.356 10.503 14.668 1.00 96.44 119 ALA A O 1
ATOM 891 N N . PHE A 1 120 ? -19.624 8.906 13.748 1.00 97.75 120 PHE A N 1
ATOM 892 C CA . PHE A 1 120 ? -20.884 9.622 13.963 1.00 97.75 120 PHE A CA 1
ATOM 893 C C . PHE A 1 120 ? -21.216 9.766 15.451 1.00 97.75 120 PHE A C 1
ATOM 895 O O . PHE A 1 120 ? -21.540 10.864 15.905 1.00 97.75 120 PHE A O 1
ATOM 902 N N . ALA A 1 121 ? -21.063 8.699 16.234 1.00 96.75 121 ALA A N 1
ATOM 903 C CA . ALA A 1 121 ? -21.325 8.728 17.666 1.00 96.75 121 ALA A CA 1
ATOM 904 C C . ALA A 1 121 ? -20.380 9.687 18.412 1.00 96.75 121 ALA A C 1
ATOM 906 O O . ALA A 1 121 ? -20.833 10.468 19.247 1.00 96.75 121 ALA A O 1
ATOM 907 N N . ARG A 1 122 ? -19.074 9.666 18.108 1.00 94.50 122 ARG A N 1
ATOM 908 C CA . ARG A 1 122 ? -18.062 10.420 18.872 1.00 94.50 122 ARG A CA 1
ATOM 909 C C . ARG A 1 122 ? -17.762 11.807 18.327 1.00 94.50 122 ARG A C 1
ATOM 911 O O . ARG A 1 122 ? -17.654 12.752 19.104 1.00 94.50 122 ARG A O 1
ATOM 918 N N . THR A 1 123 ? -17.600 11.932 17.013 1.00 95.69 123 THR A N 1
ATOM 919 C CA . THR A 1 123 ? -17.207 13.195 16.375 1.00 95.69 123 THR A CA 1
ATOM 920 C C . THR A 1 123 ? -18.430 14.040 16.052 1.00 95.69 123 THR A C 1
ATOM 922 O O . THR A 1 123 ? -18.464 15.213 16.414 1.00 95.69 123 THR A O 1
ATOM 925 N N . ALA A 1 124 ? -19.453 13.449 15.426 1.00 96.88 124 ALA A N 1
ATOM 926 C CA . ALA A 1 124 ? -20.680 14.174 15.083 1.00 96.88 124 ALA A CA 1
ATOM 927 C C . ALA A 1 124 ? -21.679 14.272 16.250 1.00 96.88 124 ALA A C 1
ATOM 929 O O . ALA A 1 124 ? -22.593 15.088 16.188 1.00 96.88 124 ALA A O 1
ATOM 930 N N . ARG A 1 125 ? -21.497 13.477 17.318 1.00 97.50 125 ARG A N 1
ATOM 931 C CA . ARG A 1 125 ? -22.416 13.378 18.470 1.00 97.50 125 ARG A CA 1
ATOM 932 C C . ARG A 1 125 ? -23.833 12.944 18.069 1.00 97.50 125 ARG A C 1
ATOM 934 O O . ARG A 1 125 ? -24.814 13.385 18.658 1.00 97.50 125 ARG A O 1
ATOM 941 N N . LEU A 1 126 ? -23.924 12.061 17.074 1.00 98.06 126 LEU A N 1
ATOM 942 C CA . LEU A 1 126 ? -25.167 11.496 16.541 1.00 98.06 126 LEU A CA 1
ATOM 943 C C . LEU A 1 126 ? -25.143 9.959 16.655 1.00 98.06 126 LEU A C 1
ATOM 945 O O . LEU A 1 126 ? -24.945 9.280 15.646 1.00 98.06 126 LEU A O 1
ATOM 949 N N . PRO A 1 127 ? -25.305 9.387 17.865 1.00 97.06 127 PRO A N 1
ATOM 950 C CA . PRO A 1 127 ? -25.215 7.937 18.069 1.00 97.06 127 PRO A CA 1
ATOM 951 C C . PRO A 1 127 ? -26.322 7.151 17.348 1.00 97.06 127 PRO A C 1
ATOM 953 O O . PRO A 1 127 ? -26.081 6.033 16.907 1.00 97.06 127 PRO A O 1
ATOM 956 N N . GLU A 1 128 ? -27.488 7.767 17.146 1.00 97.38 128 GLU A N 1
ATOM 957 C CA . GLU A 1 128 ? -28.657 7.153 16.497 1.00 97.38 128 GLU A CA 1
ATOM 958 C C . GLU A 1 128 ? -28.722 7.415 14.980 1.00 97.38 128 GLU A C 1
ATOM 960 O O . GLU A 1 128 ? -29.771 7.264 14.353 1.00 97.38 128 GLU A O 1
ATOM 965 N N . ALA A 1 129 ? -27.622 7.860 14.360 1.00 97.12 129 ALA A N 1
ATOM 966 C CA . ALA A 1 129 ? -27.600 8.106 12.922 1.00 97.12 129 ALA A CA 1
ATOM 967 C C . ALA A 1 129 ? -27.875 6.802 12.134 1.00 97.12 129 ALA A C 1
ATOM 969 O O . ALA A 1 129 ? -27.228 5.781 12.395 1.00 97.12 129 ALA A O 1
ATOM 970 N N . PRO A 1 130 ? -28.779 6.809 11.133 1.00 96.31 130 PRO A N 1
ATOM 971 C CA . PRO A 1 130 ? -29.170 5.604 10.401 1.00 96.31 130 PRO A CA 1
ATOM 972 C C . PRO A 1 130 ? -28.108 5.197 9.363 1.00 96.31 130 PRO A C 1
ATOM 974 O O . PRO A 1 130 ? -28.269 5.392 8.159 1.00 96.31 130 PRO A O 1
ATOM 977 N N . ILE A 1 131 ? -26.992 4.626 9.825 1.00 96.06 131 ILE A N 1
ATOM 978 C CA . ILE A 1 131 ? -25.886 4.179 8.965 1.00 96.06 131 ILE A CA 1
ATOM 979 C C . ILE A 1 131 ? -26.192 2.803 8.357 1.00 96.06 131 ILE A C 1
ATOM 981 O O . ILE A 1 131 ? -26.139 1.770 9.039 1.00 96.06 131 ILE A O 1
ATOM 985 N N . VAL A 1 132 ? -26.443 2.790 7.046 1.00 94.12 132 VAL A N 1
ATOM 986 C CA . VAL A 1 132 ? -26.715 1.588 6.242 1.00 94.12 132 VAL A CA 1
ATOM 987 C C . VAL A 1 132 ? -25.534 1.226 5.335 1.00 94.12 132 VAL A C 1
ATOM 989 O O . VAL A 1 132 ? -24.760 2.089 4.924 1.00 94.12 132 VAL A O 1
ATOM 992 N N . ARG A 1 133 ? -25.387 -0.065 5.013 1.00 93.38 133 ARG A N 1
ATOM 993 C CA . ARG A 1 133 ? -24.387 -0.544 4.043 1.00 93.38 133 ARG A CA 1
ATOM 994 C C . ARG A 1 133 ? -24.858 -0.263 2.616 1.00 93.38 133 ARG A C 1
ATOM 996 O O . ARG A 1 133 ? -26.009 -0.538 2.291 1.00 93.38 133 ARG A O 1
ATOM 1003 N N . GLY A 1 134 ? -23.958 0.254 1.783 1.00 94.12 134 GLY A N 1
ATOM 1004 C CA . GLY A 1 134 ? -24.211 0.500 0.361 1.00 94.12 134 GLY A CA 1
ATOM 1005 C C . GLY A 1 134 ? -23.850 -0.691 -0.533 1.00 94.12 134 GLY A C 1
ATOM 1006 O O . GLY A 1 134 ? -23.692 -1.818 -0.067 1.00 94.12 134 GLY A O 1
ATOM 1007 N N . GLY A 1 135 ? -23.682 -0.431 -1.831 1.00 94.38 135 GLY A N 1
ATOM 1008 C CA . GLY A 1 135 ? -23.051 -1.379 -2.753 1.00 94.38 135 GLY A CA 1
ATOM 1009 C C . GLY A 1 135 ? -21.538 -1.481 -2.528 1.00 94.38 135 GLY A C 1
ATOM 1010 O O . GLY A 1 135 ? -20.928 -0.610 -1.907 1.00 94.38 135 GLY A O 1
ATOM 1011 N N . ALA A 1 136 ? -20.922 -2.541 -3.048 1.00 93.38 136 ALA A N 1
ATOM 1012 C CA . ALA A 1 136 ? -19.476 -2.727 -3.027 1.00 93.38 136 ALA A CA 1
ATOM 1013 C C . ALA A 1 136 ? -18.986 -3.223 -4.389 1.00 93.38 136 ALA A C 1
ATOM 1015 O O . ALA A 1 136 ? -19.687 -3.956 -5.084 1.00 93.38 136 ALA A O 1
ATOM 1016 N N . VAL A 1 137 ? -17.771 -2.824 -4.755 1.00 93.31 137 VAL A N 1
ATOM 1017 C CA . VAL A 1 137 ? -17.048 -3.419 -5.883 1.00 93.31 137 VAL A CA 1
ATOM 1018 C C . VAL A 1 137 ? -16.390 -4.730 -5.452 1.00 93.31 137 VAL A C 1
ATOM 1020 O O . VAL A 1 137 ? -16.263 -5.010 -4.258 1.00 93.31 137 VAL A O 1
ATOM 1023 N N . SER A 1 138 ? -15.943 -5.518 -6.429 1.00 92.75 138 SER A N 1
ATOM 1024 C CA . SER A 1 138 ? -15.135 -6.710 -6.169 1.00 92.75 138 SER A CA 1
ATOM 1025 C C . SER A 1 138 ? -13.886 -6.373 -5.341 1.00 92.75 138 SER A C 1
ATOM 1027 O O . SER A 1 138 ? -13.246 -5.334 -5.543 1.00 92.75 138 SER A O 1
ATOM 1029 N N . HIS A 1 139 ? -13.528 -7.269 -4.419 1.00 92.12 139 HIS A N 1
ATOM 1030 C CA . HIS A 1 139 ? -12.276 -7.175 -3.663 1.00 92.12 139 HIS A CA 1
ATOM 1031 C C . HIS A 1 139 ? -11.062 -7.396 -4.574 1.00 92.12 139 HIS A C 1
ATOM 1033 O O . HIS A 1 139 ? -10.019 -6.785 -4.355 1.00 92.12 139 HIS A O 1
ATOM 1039 N N . ASP A 1 140 ? -11.241 -8.184 -5.633 1.00 93.44 140 ASP A N 1
ATOM 1040 C CA . ASP A 1 140 ? -10.214 -8.507 -6.617 1.00 93.44 140 ASP A CA 1
ATOM 1041 C C . ASP A 1 140 ? -10.461 -7.766 -7.930 1.00 93.44 140 ASP A C 1
ATOM 1043 O O . ASP A 1 140 ? -11.605 -7.464 -8.284 1.00 93.44 140 ASP A O 1
ATOM 1047 N N . ALA A 1 141 ? -9.384 -7.501 -8.668 1.00 93.50 141 ALA A N 1
ATOM 1048 C CA . ALA A 1 141 ? -9.409 -6.941 -10.019 1.00 93.50 141 ALA A CA 1
ATOM 1049 C C . ALA A 1 141 ? -10.171 -5.608 -10.199 1.00 93.50 141 ALA A C 1
ATOM 1051 O O . ALA A 1 141 ? -10.492 -5.232 -11.326 1.00 93.50 141 ALA A O 1
ATOM 1052 N N . SER A 1 142 ? -10.444 -4.867 -9.121 1.00 94.00 142 SER A N 1
ATOM 1053 C CA . SER A 1 142 ? -11.259 -3.647 -9.167 1.00 94.00 142 SER A CA 1
ATOM 1054 C C . SER A 1 142 ? -10.473 -2.364 -9.449 1.00 94.00 142 SER A C 1
ATOM 1056 O O . SER A 1 142 ? -11.060 -1.377 -9.891 1.00 94.00 142 SER A O 1
ATOM 1058 N N . ARG A 1 143 ? -9.150 -2.340 -9.237 1.00 93.31 143 ARG A N 1
ATOM 1059 C CA . ARG A 1 143 ? -8.307 -1.168 -9.527 1.00 93.31 143 ARG A CA 1
ATOM 1060 C C . ARG A 1 143 ? -7.877 -1.156 -10.993 1.00 93.31 143 ARG A C 1
ATOM 1062 O O . ARG A 1 143 ? -7.064 -1.976 -11.418 1.00 93.31 143 ARG A O 1
ATOM 1069 N N . THR A 1 144 ? -8.372 -0.173 -11.739 1.00 89.31 144 THR A N 1
ATOM 1070 C CA . THR A 1 144 ? -8.010 0.095 -13.144 1.00 89.31 144 THR A CA 1
ATOM 1071 C C . THR A 1 144 ? -6.928 1.162 -13.304 1.00 89.31 144 THR A C 1
ATOM 1073 O O . THR A 1 144 ? -6.482 1.408 -14.420 1.00 89.31 144 THR A O 1
ATOM 1076 N N . THR A 1 145 ? -6.486 1.774 -12.203 1.00 86.62 145 THR A N 1
ATOM 1077 C CA . THR A 1 145 ? -5.407 2.766 -12.173 1.00 86.62 145 THR A CA 1
ATOM 1078 C C . THR A 1 145 ? -4.548 2.528 -10.938 1.00 86.62 145 THR A C 1
ATOM 1080 O O . THR A 1 145 ? -5.074 2.332 -9.840 1.00 86.62 145 THR A O 1
ATOM 1083 N N . VAL A 1 146 ? -3.225 2.558 -11.101 1.00 89.62 146 VAL A N 1
ATOM 1084 C CA . VAL A 1 146 ? -2.256 2.428 -10.005 1.00 89.62 146 VAL A CA 1
ATOM 1085 C C . VAL A 1 146 ? -1.092 3.390 -10.200 1.00 89.62 146 VAL A C 1
ATOM 1087 O O . VAL A 1 146 ? -0.704 3.689 -11.326 1.00 89.62 146 VAL A O 1
ATOM 1090 N N . ARG A 1 147 ? -0.514 3.859 -9.092 1.00 90.38 147 ARG A N 1
ATOM 1091 C CA . ARG A 1 147 ? 0.744 4.610 -9.086 1.00 90.38 147 ARG A CA 1
ATOM 1092 C C . ARG A 1 147 ? 1.794 3.777 -8.375 1.00 90.38 147 ARG A C 1
ATOM 1094 O O . ARG A 1 147 ? 1.629 3.461 -7.200 1.00 90.38 147 ARG A O 1
ATOM 1101 N N . MET A 1 148 ? 2.852 3.437 -9.093 1.00 91.12 148 MET A N 1
ATOM 1102 C CA . MET A 1 148 ? 3.917 2.564 -8.608 1.00 91.12 148 MET A CA 1
ATOM 1103 C C . MET A 1 148 ? 5.232 3.337 -8.542 1.00 91.12 148 MET A C 1
ATOM 1105 O O . MET A 1 148 ? 5.438 4.292 -9.291 1.00 91.12 148 MET A O 1
ATOM 1109 N N . ALA A 1 149 ? 6.099 2.947 -7.615 1.00 90.75 149 ALA A N 1
ATOM 1110 C CA . ALA A 1 149 ? 7.473 3.416 -7.562 1.00 90.75 149 ALA A CA 1
ATOM 1111 C C . ALA A 1 149 ? 8.343 2.550 -8.479 1.00 90.75 149 ALA A C 1
ATOM 1113 O O . ALA A 1 149 ? 8.102 1.350 -8.613 1.00 90.75 149 ALA A O 1
ATOM 1114 N N . VAL A 1 150 ? 9.369 3.153 -9.074 1.00 89.31 150 VAL A N 1
ATOM 1115 C CA . VAL A 1 150 ? 10.458 2.401 -9.698 1.00 89.31 150 VAL A CA 1
ATOM 1116 C C . VAL A 1 150 ? 11.425 2.007 -8.590 1.00 89.31 150 VAL A C 1
ATOM 1118 O O . VAL A 1 150 ? 11.907 2.857 -7.842 1.00 89.31 150 VAL A O 1
ATOM 1121 N N . THR A 1 151 ? 11.651 0.711 -8.442 1.00 88.62 151 THR A N 1
ATOM 1122 C CA . THR A 1 151 ? 12.574 0.146 -7.454 1.00 88.62 151 THR A CA 1
ATOM 1123 C C . THR A 1 151 ? 14.022 0.230 -7.953 1.00 88.62 151 THR A C 1
ATOM 1125 O O . THR A 1 151 ? 14.241 0.427 -9.150 1.00 88.62 151 THR A O 1
ATOM 1128 N N . PRO A 1 152 ? 15.038 0.064 -7.082 1.00 84.06 152 PRO A N 1
ATOM 1129 C CA . PRO A 1 152 ? 16.443 0.103 -7.498 1.00 84.06 152 PRO A CA 1
ATOM 1130 C C . PRO A 1 152 ? 16.826 -0.919 -8.582 1.00 84.06 152 PRO A C 1
ATOM 1132 O O . PRO A 1 152 ? 17.765 -0.679 -9.334 1.00 84.06 152 PRO A O 1
ATOM 1135 N N . SER A 1 153 ? 16.096 -2.034 -8.699 1.00 85.44 153 SER A N 1
ATOM 1136 C CA . SER A 1 153 ? 16.280 -3.032 -9.765 1.00 85.44 153 SER A CA 1
ATOM 1137 C C . SER A 1 153 ? 15.696 -2.599 -11.120 1.00 85.44 153 SER A C 1
ATOM 1139 O O . SER A 1 153 ? 15.851 -3.299 -12.121 1.00 85.44 153 SER A O 1
ATOM 1141 N N . GLY A 1 154 ? 14.991 -1.464 -11.162 1.00 85.62 154 GLY A N 1
ATOM 1142 C CA . GLY A 1 154 ? 14.216 -1.005 -12.310 1.00 85.62 154 GLY A CA 1
ATOM 1143 C C . GLY A 1 154 ? 12.847 -1.677 -12.443 1.00 85.62 154 GLY A C 1
ATOM 1144 O O . GLY A 1 154 ? 12.137 -1.432 -13.414 1.00 85.62 154 GLY A O 1
ATOM 1145 N N . ARG A 1 155 ? 12.428 -2.527 -11.499 1.00 90.31 155 ARG A N 1
ATOM 1146 C CA . ARG A 1 155 ? 11.066 -3.093 -11.477 1.00 90.31 155 ARG A CA 1
ATOM 1147 C C . ARG A 1 155 ? 10.078 -2.132 -10.825 1.00 90.31 155 ARG A C 1
ATOM 1149 O O . ARG A 1 155 ? 10.470 -1.201 -10.122 1.00 90.31 155 ARG A O 1
ATOM 1156 N N . LEU A 1 156 ? 8.787 -2.367 -11.033 1.00 92.19 156 LEU A N 1
ATOM 1157 C CA . LEU A 1 156 ? 7.730 -1.593 -10.389 1.00 92.19 156 LEU A CA 1
ATOM 1158 C C . LEU A 1 156 ? 7.399 -2.153 -9.003 1.00 92.19 156 LEU A C 1
ATOM 1160 O O . LEU A 1 156 ? 7.341 -3.365 -8.799 1.00 92.19 156 LEU A O 1
ATOM 1164 N N . GLY A 1 157 ? 7.144 -1.259 -8.052 1.00 94.56 157 GLY A N 1
ATOM 1165 C CA . GLY A 1 157 ? 6.831 -1.617 -6.677 1.00 94.56 157 GLY A CA 1
ATOM 1166 C C . GLY A 1 157 ? 5.849 -0.672 -5.990 1.00 94.56 157 GLY A C 1
ATOM 1167 O O . GLY A 1 157 ? 5.528 0.408 -6.490 1.00 94.56 157 GLY A O 1
ATOM 1168 N N . PHE A 1 158 ? 5.385 -1.073 -4.810 1.00 96.00 158 PHE A N 1
ATOM 1169 C CA . PHE A 1 158 ? 4.649 -0.209 -3.882 1.00 96.00 158 PHE A CA 1
ATOM 1170 C C . PHE A 1 158 ? 5.469 0.029 -2.623 1.00 96.00 158 PHE A C 1
ATOM 1172 O O . PHE A 1 158 ? 6.365 -0.746 -2.300 1.00 96.00 158 PHE A O 1
ATOM 1179 N N . ARG A 1 159 ? 5.143 1.088 -1.879 1.00 95.56 159 ARG A N 1
ATOM 1180 C CA . ARG A 1 159 ? 5.785 1.330 -0.588 1.00 95.56 159 ARG A CA 1
ATOM 1181 C C . ARG A 1 159 ? 5.422 0.249 0.423 1.00 95.56 159 ARG A C 1
ATOM 1183 O O . ARG A 1 159 ? 4.294 -0.250 0.450 1.00 95.56 159 ARG A O 1
ATOM 1190 N N . ARG A 1 160 ? 6.387 -0.069 1.277 1.00 94.12 160 ARG A N 1
ATOM 1191 C CA . ARG A 1 160 ? 6.170 -0.818 2.509 1.00 94.12 160 ARG A CA 1
ATOM 1192 C C . ARG A 1 160 ? 5.224 -0.049 3.432 1.00 94.12 160 ARG A C 1
ATOM 1194 O O . ARG A 1 160 ? 5.202 1.183 3.410 1.00 94.12 160 ARG A O 1
ATOM 1201 N N . ALA A 1 161 ? 4.448 -0.768 4.241 1.00 89.56 161 ALA A N 1
ATOM 1202 C CA . ALA A 1 161 ? 3.590 -0.140 5.244 1.00 89.56 161 ALA A CA 1
ATOM 1203 C C . ALA A 1 161 ? 4.426 0.767 6.166 1.00 89.56 161 ALA A C 1
ATOM 1205 O O . ALA A 1 161 ? 5.469 0.350 6.668 1.00 89.56 161 ALA A O 1
ATOM 1206 N N . SER A 1 162 ? 3.990 2.018 6.343 1.00 86.12 162 SER A N 1
ATOM 1207 C CA . SER A 1 162 ? 4.658 3.018 7.193 1.00 86.12 162 SER A CA 1
ATOM 1208 C C . SER A 1 162 ? 6.158 3.228 6.904 1.00 86.12 162 SER A C 1
ATOM 1210 O O . SER A 1 162 ? 6.924 3.540 7.812 1.00 86.12 162 SER A O 1
ATOM 1212 N N . SER A 1 163 ? 6.595 3.067 5.649 1.00 89.44 163 SER A N 1
ATOM 1213 C CA . SER A 1 163 ? 8.000 3.220 5.249 1.00 89.44 163 SER A CA 1
ATOM 1214 C C . SER A 1 163 ? 8.145 3.858 3.860 1.00 89.44 163 SER A C 1
ATOM 1216 O O . SER A 1 163 ? 7.218 3.883 3.047 1.00 89.44 163 SER A O 1
ATOM 1218 N N . HIS A 1 164 ? 9.328 4.412 3.588 1.00 89.00 164 HIS A N 1
ATOM 1219 C CA . HIS A 1 164 ? 9.714 4.918 2.268 1.00 89.00 164 HIS A CA 1
ATOM 1220 C C . HIS A 1 164 ? 10.342 3.843 1.372 1.00 89.00 164 HIS A C 1
ATOM 1222 O O . HIS A 1 164 ? 10.513 4.072 0.174 1.00 89.00 164 HIS A O 1
ATOM 1228 N N . GLU A 1 165 ? 10.655 2.675 1.929 1.00 92.38 165 GLU A N 1
ATOM 1229 C CA . GLU A 1 165 ? 11.151 1.525 1.180 1.00 92.38 165 GLU A CA 1
ATOM 1230 C C . GLU A 1 165 ? 10.060 0.925 0.293 1.00 92.38 165 GLU A C 1
ATOM 1232 O O . GLU A 1 165 ? 8.865 1.063 0.565 1.00 92.38 165 GLU A O 1
ATOM 1237 N N . SER A 1 166 ? 10.469 0.240 -0.774 1.00 93.56 166 SER A N 1
ATOM 1238 C CA . SER A 1 166 ? 9.553 -0.366 -1.743 1.00 93.56 166 SER A CA 1
ATOM 1239 C C . SER A 1 166 ? 9.626 -1.891 -1.724 1.00 93.56 166 SER A C 1
ATOM 1241 O O . SER A 1 166 ? 10.688 -2.465 -1.504 1.00 93.56 166 SER A O 1
ATOM 1243 N N . VAL A 1 167 ? 8.489 -2.530 -1.985 1.00 94.44 167 VAL A N 1
ATOM 1244 C CA . VAL A 1 167 ? 8.357 -3.956 -2.303 1.00 94.44 167 VAL A CA 1
ATOM 1245 C C . VAL A 1 167 ? 8.110 -4.058 -3.799 1.00 94.44 167 VAL A C 1
ATOM 1247 O O . VAL A 1 167 ? 7.213 -3.385 -4.311 1.00 94.44 167 VAL A O 1
ATOM 1250 N N . GLU A 1 168 ? 8.906 -4.862 -4.497 1.00 94.69 168 GLU A N 1
ATOM 1251 C CA . GLU A 1 168 ? 8.676 -5.173 -5.910 1.00 94.69 168 GLU A CA 1
ATOM 1252 C C . GLU A 1 168 ? 7.383 -5.967 -6.079 1.00 94.69 168 GLU A C 1
ATOM 1254 O O . GLU A 1 168 ? 7.071 -6.848 -5.283 1.00 94.69 168 GLU A O 1
ATOM 1259 N N . ILE A 1 169 ? 6.610 -5.641 -7.114 1.00 94.38 169 ILE A N 1
ATOM 1260 C CA . ILE A 1 169 ? 5.284 -6.215 -7.329 1.00 94.38 169 ILE A CA 1
ATOM 1261 C C . ILE A 1 169 ? 5.245 -6.863 -8.700 1.00 94.38 169 ILE A C 1
ATOM 1263 O O . ILE A 1 169 ? 5.235 -6.195 -9.727 1.00 94.38 169 ILE A O 1
ATOM 1267 N N . GLU A 1 170 ? 5.156 -8.185 -8.704 1.00 88.94 170 GLU A N 1
ATOM 1268 C CA . GLU A 1 170 ? 5.027 -8.969 -9.935 1.00 88.94 170 GLU A CA 1
ATOM 1269 C C . GLU A 1 170 ? 3.560 -9.221 -10.305 1.00 88.94 170 GLU A C 1
ATOM 1271 O O . GLU A 1 170 ? 3.229 -9.394 -11.473 1.00 88.94 170 GLU A O 1
ATOM 1276 N N . GLN A 1 171 ? 2.680 -9.261 -9.301 1.00 91.12 171 GLN A N 1
ATOM 1277 C CA . GLN A 1 171 ? 1.246 -9.536 -9.424 1.00 91.12 171 GLN A CA 1
ATOM 1278 C C . GLN A 1 171 ? 0.496 -8.794 -8.319 1.00 91.12 171 GLN A C 1
ATOM 1280 O O . GLN A 1 171 ? 1.001 -8.661 -7.209 1.00 91.12 171 GLN A O 1
ATOM 1285 N N . CYS A 1 172 ? -0.720 -8.324 -8.584 1.00 94.94 172 CYS A N 1
ATOM 1286 C CA . CYS A 1 172 ? -1.497 -7.578 -7.598 1.00 94.94 172 CYS A CA 1
ATOM 1287 C C . CYS A 1 172 ? -2.970 -7.976 -7.687 1.00 94.94 172 CYS A C 1
ATOM 1289 O O . CYS A 1 172 ? -3.649 -7.591 -8.631 1.00 94.94 172 CYS A O 1
ATOM 1291 N N . LEU A 1 173 ? -3.471 -8.713 -6.688 1.00 95.00 173 LEU A N 1
ATOM 1292 C CA . LEU A 1 173 ? -4.832 -9.282 -6.694 1.00 95.00 173 LEU A CA 1
ATOM 1293 C C . LEU A 1 173 ? -5.930 -8.240 -6.946 1.00 95.00 173 LEU A C 1
ATOM 1295 O O . LEU A 1 173 ? -6.905 -8.505 -7.641 1.00 95.00 173 LEU A O 1
ATOM 1299 N N . VAL A 1 174 ? -5.747 -7.028 -6.423 1.00 95.81 174 VAL A N 1
ATOM 1300 C CA . VAL A 1 174 ? -6.734 -5.945 -6.532 1.00 95.81 174 VAL A CA 1
ATOM 1301 C C . VAL A 1 174 ? -6.670 -5.199 -7.868 1.00 95.81 174 VAL A C 1
ATOM 1303 O O . VAL A 1 174 ? -7.494 -4.327 -8.118 1.00 95.81 174 VAL A O 1
ATOM 1306 N N . MET A 1 175 ? -5.687 -5.492 -8.718 1.00 94.56 175 MET A N 1
ATOM 1307 C CA . MET A 1 175 ? -5.438 -4.804 -9.982 1.00 94.56 175 MET A CA 1
ATOM 1308 C C . MET A 1 175 ? -6.141 -5.522 -11.140 1.00 94.56 175 MET A C 1
ATOM 1310 O O . MET A 1 175 ? -6.139 -6.750 -11.205 1.00 94.56 175 MET A O 1
ATOM 1314 N N . HIS A 1 176 ? -6.724 -4.774 -12.077 1.00 93.00 176 HIS A N 1
ATOM 1315 C CA . HIS A 1 176 ? -7.346 -5.353 -13.271 1.00 93.00 176 HIS A CA 1
ATOM 1316 C C . HIS A 1 176 ? -6.345 -6.239 -14.057 1.00 93.00 176 HIS A C 1
ATOM 1318 O O . HIS A 1 176 ? -5.179 -5.848 -14.180 1.00 93.00 176 HIS A O 1
ATOM 1324 N N . PRO A 1 177 ? -6.749 -7.388 -14.643 1.00 90.00 177 PRO A N 1
ATOM 1325 C CA . PRO A 1 177 ? -5.825 -8.331 -15.289 1.00 90.00 177 PRO A CA 1
ATOM 1326 C C . PRO A 1 177 ? -4.932 -7.726 -16.382 1.00 90.00 177 PRO A C 1
ATOM 1328 O O . PRO A 1 177 ? -3.760 -8.087 -16.494 1.00 90.00 177 PRO A O 1
ATOM 1331 N N . LEU A 1 178 ? -5.450 -6.761 -17.154 1.00 84.75 178 LEU A N 1
ATOM 1332 C CA . LEU A 1 178 ? -4.657 -6.047 -18.168 1.00 84.75 178 LEU A CA 1
ATOM 1333 C C . LEU A 1 178 ? -3.497 -5.253 -17.549 1.00 84.75 178 LEU A C 1
ATOM 1335 O O . LEU A 1 178 ? -2.386 -5.279 -18.070 1.00 84.75 178 LEU A O 1
ATOM 1339 N N . LEU A 1 179 ? -3.733 -4.592 -16.412 1.00 85.56 179 LEU A N 1
ATOM 1340 C CA . LEU A 1 179 ? -2.675 -3.885 -15.696 1.00 85.56 179 LEU A CA 1
ATOM 1341 C C . LEU A 1 179 ? -1.688 -4.861 -15.047 1.00 85.56 179 LEU A C 1
ATOM 1343 O O . LEU A 1 179 ? -0.490 -4.611 -15.090 1.00 85.56 179 LEU A O 1
ATOM 1347 N N . GLN A 1 180 ? -2.163 -5.981 -14.487 1.00 89.38 180 GLN A N 1
ATOM 1348 C CA . GLN A 1 180 ? -1.271 -7.000 -13.915 1.00 89.38 180 GLN A CA 1
ATOM 1349 C C . GLN A 1 180 ? -0.305 -7.548 -14.971 1.00 89.38 180 GLN A C 1
ATOM 1351 O O . GLN A 1 180 ? 0.894 -7.661 -14.718 1.00 89.38 180 GLN A O 1
ATOM 1356 N N . SER A 1 181 ? -0.827 -7.824 -16.170 1.00 83.12 181 SER A N 1
ATOM 1357 C CA . SER A 1 181 ? -0.035 -8.291 -17.310 1.00 83.12 181 SER A CA 1
ATOM 1358 C C . SER A 1 181 ? 1.055 -7.278 -17.660 1.00 83.12 181 SER A C 1
ATOM 1360 O O . SER A 1 181 ? 2.228 -7.638 -17.724 1.00 83.12 181 SER A O 1
ATOM 1362 N N . LEU A 1 182 ? 0.694 -5.994 -17.768 1.00 81.62 182 LEU A N 1
ATOM 1363 C CA . LEU A 1 182 ? 1.645 -4.915 -18.030 1.00 81.62 182 LEU A CA 1
ATOM 1364 C C . LEU A 1 182 ? 2.727 -4.819 -16.943 1.00 81.62 182 LEU A C 1
ATOM 1366 O O . LEU A 1 182 ? 3.915 -4.863 -17.253 1.00 81.62 182 LEU A O 1
ATOM 1370 N N . VAL A 1 183 ? 2.332 -4.730 -15.671 1.00 85.31 183 VAL A N 1
ATOM 1371 C CA . VAL A 1 183 ? 3.248 -4.557 -14.529 1.00 85.31 183 VAL A CA 1
ATOM 1372 C C . VAL A 1 183 ? 4.279 -5.678 -14.449 1.00 85.31 183 VAL A C 1
ATOM 1374 O O . VAL A 1 183 ? 5.446 -5.413 -14.169 1.00 85.31 183 VAL A O 1
ATOM 1377 N N . SER A 1 184 ? 3.879 -6.914 -14.753 1.00 81.00 184 SER A N 1
ATOM 1378 C CA . SER A 1 184 ? 4.799 -8.053 -14.742 1.00 81.00 184 SER A CA 1
ATOM 1379 C C . SER A 1 184 ? 5.936 -7.916 -15.767 1.00 81.00 184 SER A C 1
ATOM 1381 O O . SER A 1 184 ? 7.053 -8.363 -15.501 1.00 81.00 184 SER A O 1
ATOM 1383 N N . THR A 1 185 ? 5.673 -7.234 -16.889 1.00 78.75 185 THR A N 1
ATOM 1384 C CA . THR A 1 185 ? 6.612 -7.058 -18.011 1.00 78.75 185 THR A CA 1
ATOM 1385 C C . THR A 1 185 ? 7.361 -5.727 -18.009 1.00 78.75 185 THR A C 1
ATOM 1387 O O . THR A 1 185 ? 8.409 -5.617 -18.642 1.00 78.75 185 THR A O 1
ATOM 1390 N N . VAL A 1 186 ? 6.851 -4.707 -17.312 1.00 78.00 186 VAL A N 1
ATOM 1391 C CA . VAL A 1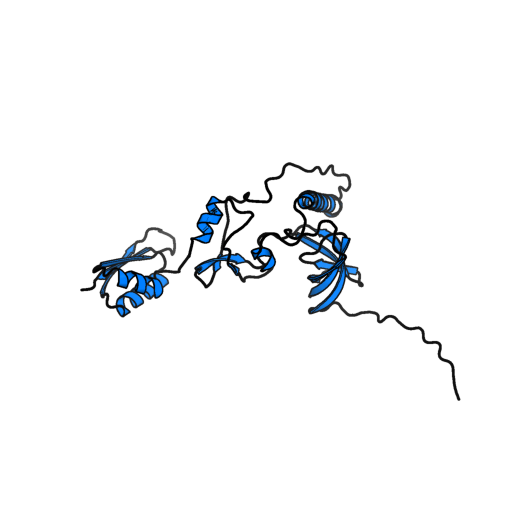 186 ? 7.468 -3.378 -17.312 1.00 78.00 186 VAL A CA 1
ATOM 1392 C C . VAL A 1 186 ? 8.707 -3.380 -16.419 1.00 78.00 186 VAL A C 1
ATOM 1394 O O . VAL A 1 186 ? 8.635 -3.523 -15.198 1.00 78.00 186 VAL A O 1
ATOM 1397 N N . GLY A 1 187 ? 9.859 -3.177 -17.053 1.00 77.31 187 GLY A N 1
ATOM 1398 C CA . GLY A 1 187 ? 11.085 -2.739 -16.404 1.00 77.31 187 GLY A CA 1
ATOM 1399 C C . GLY A 1 187 ? 11.338 -1.284 -16.766 1.00 77.31 187 GLY A C 1
ATOM 1400 O O . GLY A 1 187 ? 11.589 -0.969 -17.926 1.00 77.31 187 GLY A O 1
ATOM 1401 N N . VAL A 1 188 ? 11.290 -0.398 -15.779 1.00 75.00 188 VAL A N 1
ATOM 1402 C CA . VAL A 1 188 ? 11.780 0.969 -15.921 1.00 75.00 188 VAL A CA 1
ATOM 1403 C C . VAL A 1 188 ? 13.268 0.941 -15.627 1.00 75.00 188 VAL A C 1
ATOM 1405 O O . VAL A 1 188 ? 13.719 1.091 -14.493 1.00 75.00 188 VAL A O 1
ATOM 1408 N N . ARG A 1 189 ? 14.055 0.709 -16.671 1.00 66.06 189 ARG A N 1
ATOM 1409 C CA . ARG A 1 189 ? 15.469 1.061 -16.614 1.00 66.06 189 ARG A CA 1
ATOM 1410 C C . ARG A 1 189 ? 15.528 2.592 -16.633 1.00 66.06 189 ARG A C 1
ATOM 1412 O O . ARG A 1 189 ? 14.662 3.232 -17.230 1.00 66.06 189 ARG A O 1
ATOM 1419 N N . GLY A 1 190 ? 16.527 3.188 -15.979 1.00 66.88 190 GLY A N 1
ATOM 1420 C CA . GLY A 1 190 ? 16.896 4.570 -16.314 1.00 66.88 190 GLY A CA 1
ATOM 1421 C C . GLY A 1 190 ? 17.254 4.666 -17.807 1.00 66.88 190 GLY A C 1
ATOM 1422 O O . GLY A 1 190 ? 17.063 3.701 -18.545 1.00 66.88 190 GLY A O 1
ATOM 1423 N N . GLY A 1 191 ? 17.828 5.783 -18.266 1.00 61.12 191 GLY A N 1
ATOM 1424 C CA . GLY A 1 191 ? 18.358 5.844 -19.640 1.00 61.12 191 GLY A CA 1
ATOM 1425 C C . GLY A 1 191 ? 19.210 4.610 -20.000 1.00 61.12 191 GLY A C 1
ATOM 1426 O O . GLY A 1 191 ? 19.643 3.883 -19.099 1.00 61.12 191 GLY A O 1
ATOM 1427 N N . LEU A 1 192 ? 19.431 4.379 -21.294 1.00 76.31 192 LEU A N 1
ATOM 1428 C CA . LEU A 1 192 ? 20.136 3.247 -21.910 1.00 76.31 192 LEU A CA 1
ATOM 1429 C C . LEU A 1 192 ? 21.039 2.412 -20.967 1.00 76.31 192 LEU A C 1
ATOM 1431 O O . LEU A 1 192 ? 20.810 1.210 -20.806 1.00 76.31 192 LEU A O 1
ATOM 1435 N N . GLY A 1 193 ? 22.022 3.035 -20.301 1.00 81.19 193 GLY A N 1
ATOM 1436 C CA . GLY A 1 193 ? 22.857 2.411 -19.273 1.00 81.19 193 GLY A CA 1
ATOM 1437 C C . GLY A 1 193 ? 23.761 1.295 -19.811 1.00 81.19 193 GLY A C 1
ATOM 1438 O O . GLY A 1 193 ? 23.710 0.938 -20.985 1.00 81.19 193 GLY A O 1
ATOM 1439 N N . LYS A 1 194 ? 24.604 0.700 -18.950 1.00 82.94 194 LYS A N 1
ATOM 1440 C CA . LYS A 1 194 ? 25.595 -0.313 -19.385 1.00 82.94 194 LYS A CA 1
ATOM 1441 C C . LYS A 1 194 ? 24.942 -1.502 -20.092 1.00 82.94 194 LYS A C 1
ATOM 1443 O O . LYS A 1 194 ? 25.375 -1.886 -21.168 1.00 82.94 194 LYS A O 1
ATOM 1448 N N . ALA A 1 195 ? 23.870 -2.041 -19.509 1.00 78.06 195 ALA A N 1
ATOM 1449 C CA . ALA A 1 195 ? 23.153 -3.181 -20.075 1.00 78.06 195 ALA A CA 1
ATOM 1450 C C . ALA A 1 195 ? 22.487 -2.858 -21.426 1.00 78.06 195 ALA A C 1
ATOM 1452 O O . ALA A 1 195 ? 22.460 -3.713 -22.312 1.00 78.06 195 ALA A O 1
ATOM 1453 N N . GLY A 1 196 ? 21.954 -1.641 -21.594 1.00 79.50 196 GLY A N 1
ATOM 1454 C CA . GLY A 1 196 ? 21.378 -1.206 -22.866 1.00 79.50 196 GLY A CA 1
ATOM 1455 C C . GLY A 1 196 ? 22.446 -1.042 -23.939 1.00 79.50 196 GLY A C 1
ATOM 1456 O O . GLY A 1 196 ? 22.260 -1.540 -25.043 1.00 79.50 196 GLY A O 1
ATOM 1457 N N . VAL A 1 197 ? 23.594 -0.448 -23.595 1.00 83.94 197 VAL A N 1
ATOM 1458 C CA . VAL A 1 197 ? 24.744 -0.360 -24.507 1.00 83.94 197 VAL A CA 1
ATOM 1459 C C . VAL A 1 197 ? 25.214 -1.748 -24.931 1.00 83.94 197 VAL A C 1
ATOM 1461 O O . VAL A 1 197 ? 25.329 -1.984 -26.124 1.00 83.94 197 VAL A O 1
ATOM 1464 N N . THR A 1 198 ? 25.392 -2.697 -24.004 1.00 82.50 198 THR A N 1
ATOM 1465 C CA . THR A 1 198 ? 25.758 -4.082 -24.359 1.00 82.50 198 THR A CA 1
ATOM 1466 C C . THR A 1 198 ? 24.770 -4.699 -25.350 1.00 82.50 198 THR A C 1
ATOM 1468 O O . THR A 1 198 ? 25.190 -5.241 -26.363 1.00 82.50 198 THR A O 1
ATOM 1471 N N . THR A 1 199 ? 23.466 -4.533 -25.112 1.00 78.69 199 THR A N 1
ATOM 1472 C CA . THR A 1 199 ? 22.425 -5.055 -26.015 1.00 78.69 199 THR A CA 1
ATOM 1473 C C . THR A 1 199 ? 22.483 -4.393 -27.398 1.00 78.69 199 THR A C 1
ATOM 1475 O O . THR A 1 199 ? 22.263 -5.052 -28.408 1.00 78.69 199 THR A O 1
ATOM 1478 N N . LEU A 1 200 ? 22.794 -3.092 -27.473 1.00 82.38 200 LEU A N 1
ATOM 1479 C CA . LEU A 1 200 ? 22.975 -2.394 -28.750 1.00 82.38 200 LEU A CA 1
ATOM 1480 C C . LEU A 1 200 ? 24.196 -2.903 -29.517 1.00 82.38 200 LEU A C 1
ATOM 1482 O O . LEU A 1 200 ? 24.142 -2.985 -30.741 1.00 82.38 200 LEU A O 1
ATOM 1486 N N . LEU A 1 201 ? 25.286 -3.258 -28.834 1.00 82.75 201 LEU A N 1
ATOM 1487 C CA . LEU A 1 201 ? 26.476 -3.790 -29.502 1.00 82.75 201 LEU A CA 1
ATOM 1488 C C . LEU A 1 201 ? 26.177 -5.102 -30.231 1.00 82.75 201 LEU A C 1
ATOM 1490 O O . LEU A 1 201 ? 26.669 -5.276 -31.347 1.00 82.75 201 LEU A O 1
ATOM 1494 N N . ASP A 1 202 ? 25.316 -5.950 -29.660 1.00 80.12 202 ASP A N 1
ATOM 1495 C CA . ASP A 1 202 ? 24.883 -7.217 -30.268 1.00 80.12 202 ASP A CA 1
ATOM 1496 C C . ASP A 1 202 ? 24.126 -7.017 -31.592 1.00 80.12 202 ASP A C 1
ATOM 1498 O O . ASP A 1 202 ? 24.067 -7.924 -32.420 1.00 80.12 202 ASP A O 1
ATOM 1502 N N . THR A 1 203 ? 23.563 -5.827 -31.827 1.00 84.19 203 THR A N 1
ATOM 1503 C CA . THR A 1 203 ? 22.867 -5.509 -33.087 1.00 84.19 203 THR A CA 1
ATOM 1504 C C . THR A 1 203 ? 23.813 -5.218 -34.249 1.00 84.19 203 THR A C 1
ATOM 1506 O O . THR A 1 203 ? 23.369 -5.182 -35.393 1.00 84.19 203 THR A O 1
ATOM 1509 N N . ALA A 1 204 ? 25.098 -4.972 -33.964 1.00 86.06 204 ALA A N 1
ATOM 1510 C CA . ALA A 1 204 ? 26.087 -4.506 -34.933 1.00 86.06 204 ALA A CA 1
ATOM 1511 C C . ALA A 1 204 ? 25.671 -3.236 -35.713 1.00 86.06 204 ALA A C 1
ATOM 1513 O O . ALA A 1 204 ? 26.159 -3.005 -36.815 1.00 86.06 204 ALA A O 1
ATOM 1514 N N . ALA A 1 205 ? 24.788 -2.397 -35.155 1.00 83.88 205 ALA A N 1
ATOM 1515 C CA . ALA A 1 205 ? 24.341 -1.179 -35.823 1.00 83.88 205 ALA A CA 1
ATOM 1516 C C . ALA A 1 205 ? 25.525 -0.224 -36.108 1.00 83.88 205 ALA A C 1
ATOM 1518 O O . ALA A 1 205 ? 26.299 0.064 -35.194 1.00 83.88 205 ALA A O 1
ATOM 1519 N N . PRO A 1 206 ? 25.664 0.302 -37.340 1.00 90.81 206 PRO A N 1
ATOM 1520 C CA . PRO A 1 206 ? 26.684 1.304 -37.666 1.00 90.81 206 PRO A CA 1
ATOM 1521 C C . PRO A 1 206 ? 26.270 2.716 -37.230 1.00 90.81 206 PRO A C 1
ATOM 1523 O O . PRO A 1 206 ? 27.062 3.653 -37.248 1.00 90.81 206 PRO A O 1
ATOM 1526 N N . THR A 1 207 ? 25.001 2.898 -36.857 1.00 91.56 207 THR A N 1
ATOM 1527 C CA . THR A 1 207 ? 24.438 4.183 -36.447 1.00 91.56 207 THR A CA 1
ATOM 1528 C C . THR A 1 207 ? 23.461 3.979 -35.302 1.00 91.56 207 THR A C 1
ATOM 1530 O O . THR A 1 207 ? 22.583 3.118 -35.371 1.00 91.56 207 THR A O 1
ATOM 1533 N N . VAL A 1 208 ? 23.590 4.801 -34.263 1.00 91.88 208 VAL A N 1
ATOM 1534 C CA . VAL A 1 208 ? 22.674 4.840 -33.120 1.00 91.88 208 VAL A CA 1
ATOM 1535 C C . VAL A 1 208 ? 22.203 6.274 -32.923 1.00 91.88 208 VAL A C 1
ATOM 1537 O O . VAL A 1 208 ? 23.008 7.197 -32.852 1.00 91.88 208 VAL A O 1
ATOM 1540 N N . VAL A 1 209 ? 20.890 6.458 -32.800 1.00 94.25 209 VAL A N 1
ATOM 1541 C CA . VAL A 1 209 ? 20.291 7.725 -32.370 1.00 94.25 209 VAL A CA 1
ATOM 1542 C C . VAL A 1 209 ? 19.702 7.516 -30.981 1.00 94.25 209 VAL A C 1
ATOM 1544 O O . VAL A 1 209 ? 18.791 6.709 -30.801 1.00 94.25 209 VAL A O 1
ATOM 1547 N N . LEU A 1 210 ? 20.244 8.221 -29.993 1.00 90.69 210 LEU A N 1
ATOM 1548 C CA . LEU A 1 210 ? 19.777 8.203 -28.611 1.00 90.69 210 LEU A CA 1
ATOM 1549 C C . LEU A 1 210 ? 18.890 9.423 -28.361 1.00 90.69 210 LEU A C 1
ATOM 1551 O O . LEU A 1 210 ? 19.339 10.549 -28.535 1.00 90.69 210 LEU A O 1
ATOM 1555 N N . VAL A 1 211 ? 17.661 9.190 -27.907 1.00 93.25 211 VAL A N 1
ATOM 1556 C CA . VAL A 1 211 ? 16.694 10.234 -27.541 1.00 93.25 211 VAL A CA 1
ATOM 1557 C C . VAL A 1 211 ? 16.471 10.174 -26.030 1.00 93.25 211 VAL A C 1
ATOM 1559 O O . VAL A 1 211 ? 16.217 9.091 -25.495 1.00 93.25 211 VAL A O 1
ATOM 1562 N N . SER A 1 212 ? 16.633 11.295 -25.329 1.00 91.62 212 SER A N 1
ATOM 1563 C CA . SER A 1 212 ? 16.561 11.352 -23.867 1.00 91.62 212 SER A CA 1
ATOM 1564 C C . SER A 1 212 ? 15.924 12.641 -23.361 1.00 91.62 212 SER A C 1
ATOM 1566 O O . SER A 1 212 ? 16.427 13.736 -23.617 1.00 91.62 212 SER A O 1
ATOM 1568 N N . CYS A 1 213 ? 14.910 12.491 -22.507 1.00 92.19 213 CYS A N 1
ATOM 1569 C CA . CYS A 1 213 ? 14.246 13.596 -21.816 1.00 92.19 213 CYS A CA 1
ATOM 1570 C C . CYS A 1 213 ? 14.953 14.051 -20.517 1.00 92.19 213 CYS A C 1
ATOM 1572 O O . CYS A 1 213 ? 14.491 14.951 -19.813 1.00 92.19 213 CYS A O 1
ATOM 1574 N N . ASP A 1 214 ? 16.071 13.403 -20.168 1.00 90.88 214 ASP A N 1
ATOM 1575 C CA . ASP A 1 214 ? 16.906 13.719 -19.006 1.00 90.88 214 ASP A CA 1
ATOM 1576 C C . ASP A 1 214 ? 18.352 13.972 -19.459 1.00 90.88 214 ASP A C 1
ATOM 1578 O O . ASP A 1 214 ? 18.999 13.102 -20.054 1.00 90.88 214 ASP A O 1
ATOM 1582 N N . ALA A 1 215 ? 18.869 15.173 -19.180 1.00 92.19 215 ALA A N 1
ATOM 1583 C CA . ALA A 1 215 ? 20.206 15.589 -19.610 1.00 92.19 215 ALA A CA 1
ATOM 1584 C C . ALA A 1 215 ? 21.337 14.770 -18.962 1.00 92.19 215 ALA A C 1
ATOM 1586 O O . ALA A 1 215 ? 22.370 14.530 -19.590 1.00 92.19 215 ALA A O 1
ATOM 1587 N N . VAL A 1 216 ? 21.162 14.327 -17.713 1.00 91.19 216 VAL A N 1
ATOM 1588 C CA . VAL A 1 216 ? 22.189 13.578 -16.975 1.00 91.19 216 VAL A CA 1
ATOM 1589 C C . VAL A 1 216 ? 22.253 12.140 -17.480 1.00 91.19 216 VAL A C 1
ATOM 1591 O O . VAL A 1 216 ? 23.345 11.609 -17.696 1.00 91.19 216 VAL A O 1
ATOM 1594 N N . ALA A 1 217 ? 21.098 11.517 -17.724 1.00 89.31 217 ALA A N 1
ATOM 1595 C CA . ALA A 1 217 ? 21.018 10.206 -18.354 1.00 89.31 217 ALA A CA 1
ATOM 1596 C C . ALA A 1 217 ? 21.612 10.237 -19.770 1.00 89.31 217 ALA A C 1
ATOM 1598 O O . ALA A 1 217 ? 22.452 9.392 -20.079 1.00 89.31 217 ALA A O 1
ATOM 1599 N N . ALA A 1 218 ? 21.273 11.255 -20.575 1.00 93.12 218 ALA A N 1
ATOM 1600 C CA . ALA A 1 218 ? 21.822 11.444 -21.919 1.00 93.12 218 ALA A CA 1
ATOM 1601 C C . ALA A 1 218 ? 23.359 11.488 -21.908 1.00 93.12 218 ALA A C 1
ATOM 1603 O O . ALA A 1 218 ? 24.009 10.750 -22.646 1.00 93.12 218 ALA A O 1
ATOM 1604 N N . ALA A 1 219 ? 23.949 12.307 -21.031 1.00 95.25 219 ALA A N 1
ATOM 1605 C CA . ALA A 1 219 ? 25.400 12.451 -20.928 1.00 95.25 219 ALA A CA 1
ATOM 1606 C C . ALA A 1 219 ? 26.093 11.162 -20.454 1.00 95.25 219 ALA A C 1
ATOM 1608 O O . ALA A 1 219 ? 27.125 10.764 -21.002 1.00 95.25 219 ALA A O 1
ATOM 1609 N N . ARG A 1 220 ? 25.522 10.485 -19.449 1.00 93.94 220 ARG A N 1
ATOM 1610 C CA . ARG A 1 220 ? 26.023 9.193 -18.959 1.00 93.94 220 ARG A CA 1
ATOM 1611 C C . ARG A 1 220 ? 26.016 8.146 -20.072 1.00 93.94 220 ARG A C 1
ATOM 1613 O O . ARG A 1 220 ? 26.997 7.430 -20.242 1.00 93.94 220 ARG A O 1
ATOM 1620 N N . ASP A 1 221 ? 24.917 8.045 -20.807 1.00 93.56 221 ASP A N 1
ATOM 1621 C CA . ASP A 1 221 ? 24.733 7.015 -21.827 1.00 93.56 221 ASP A CA 1
ATOM 1622 C C . ASP A 1 221 ? 25.563 7.294 -23.081 1.00 93.56 221 ASP A C 1
ATOM 1624 O O . ASP A 1 221 ? 26.126 6.363 -23.653 1.00 93.56 221 ASP A O 1
ATOM 1628 N N . ALA A 1 222 ? 25.750 8.570 -23.432 1.00 95.88 222 ALA A N 1
ATOM 1629 C CA . ALA A 1 222 ? 26.700 8.979 -24.458 1.00 95.88 222 ALA A CA 1
ATOM 1630 C C . ALA A 1 222 ? 28.126 8.521 -24.131 1.00 95.88 222 ALA A C 1
ATOM 1632 O O . ALA A 1 222 ? 28.799 7.958 -24.991 1.00 95.88 222 ALA A O 1
ATOM 1633 N N . ARG A 1 223 ? 28.575 8.689 -22.876 1.00 96.94 223 ARG A N 1
ATOM 1634 C CA . ARG A 1 223 ? 29.890 8.188 -22.446 1.00 96.94 223 ARG A CA 1
ATOM 1635 C C . ARG A 1 223 ? 29.998 6.674 -22.618 1.00 96.94 223 ARG A C 1
ATOM 1637 O O . ARG A 1 223 ? 31.004 6.203 -23.125 1.00 96.94 223 ARG A O 1
ATOM 1644 N N . LEU A 1 224 ? 28.965 5.926 -22.236 1.00 95.75 224 LEU A N 1
ATOM 1645 C CA . LEU A 1 224 ? 28.976 4.469 -22.357 1.00 95.75 224 LEU A CA 1
ATOM 1646 C C . LEU A 1 224 ? 29.023 3.991 -23.816 1.00 95.75 224 LEU A C 1
ATOM 1648 O O . LEU A 1 224 ? 29.693 3.002 -24.090 1.00 95.75 224 LEU A O 1
ATOM 1652 N N . LEU A 1 225 ? 28.336 4.673 -24.739 1.00 94.56 225 LEU A N 1
ATOM 1653 C CA . LEU A 1 225 ? 28.415 4.378 -26.176 1.00 94.56 225 LEU A CA 1
ATOM 1654 C C . LEU A 1 225 ? 29.810 4.679 -26.736 1.00 94.56 225 LEU A C 1
ATOM 1656 O O . LEU A 1 225 ? 30.349 3.864 -27.483 1.00 94.56 225 LEU A O 1
ATOM 1660 N N . VAL A 1 226 ? 30.417 5.794 -26.317 1.00 96.50 226 VAL A N 1
ATOM 1661 C CA . VAL A 1 226 ? 31.791 6.152 -26.702 1.00 96.50 226 VAL A CA 1
ATOM 1662 C C . VAL A 1 226 ? 32.805 5.132 -26.200 1.00 96.50 226 VAL A C 1
ATOM 1664 O O . VAL A 1 226 ? 33.619 4.631 -26.970 1.00 96.50 226 VAL A O 1
ATOM 1667 N N . ASP A 1 227 ? 32.707 4.742 -24.931 1.00 95.69 227 ASP A N 1
ATOM 1668 C CA . ASP A 1 227 ? 33.576 3.717 -24.346 1.00 95.69 227 ASP A CA 1
ATOM 1669 C C . ASP A 1 227 ? 33.389 2.340 -25.025 1.00 95.69 227 ASP A C 1
ATOM 1671 O O . ASP A 1 227 ? 34.268 1.482 -24.950 1.00 95.69 227 ASP A O 1
ATOM 1675 N N . ALA A 1 228 ? 32.255 2.128 -25.700 1.00 93.25 228 ALA A N 1
ATOM 1676 C CA . ALA A 1 228 ? 31.935 0.922 -26.458 1.00 93.25 228 ALA A CA 1
ATOM 1677 C C . ALA A 1 228 ? 32.315 0.992 -27.953 1.00 93.25 228 ALA A C 1
ATOM 1679 O O . ALA A 1 228 ? 31.998 0.068 -28.709 1.00 93.25 228 ALA A O 1
ATOM 1680 N N . GLY A 1 229 ? 33.004 2.057 -28.374 1.00 94.69 229 GLY A N 1
ATOM 1681 C CA . GLY A 1 229 ? 33.564 2.204 -29.718 1.00 94.69 229 GLY A CA 1
ATOM 1682 C C . GLY A 1 229 ? 32.675 2.932 -30.721 1.00 94.69 229 GLY A C 1
ATOM 1683 O O . GLY A 1 229 ? 32.938 2.835 -31.913 1.00 94.69 229 GLY A O 1
ATOM 1684 N N . TYR A 1 230 ? 31.627 3.626 -30.275 1.00 96.44 230 TYR A N 1
ATOM 1685 C CA . TYR A 1 230 ? 30.917 4.581 -31.126 1.00 96.44 230 TYR A CA 1
ATOM 1686 C C . TYR A 1 230 ? 31.537 5.979 -31.030 1.00 96.44 230 TYR A C 1
ATOM 1688 O O . TYR A 1 230 ? 31.938 6.415 -29.957 1.00 96.44 230 TYR A O 1
ATOM 1696 N N . ASP A 1 231 ? 31.491 6.744 -32.109 1.00 97.44 231 ASP A N 1
ATOM 1697 C CA . ASP A 1 231 ? 31.819 8.164 -32.107 1.00 97.44 231 ASP A CA 1
ATOM 1698 C C . ASP A 1 231 ? 30.545 9.004 -31.999 1.00 97.44 231 ASP A C 1
ATOM 1700 O O . ASP A 1 231 ? 29.597 8.817 -32.763 1.00 97.44 231 ASP A O 1
ATOM 1704 N N . LEU A 1 232 ? 30.511 9.947 -31.051 1.00 97.75 232 LEU A N 1
ATOM 1705 C CA . LEU A 1 232 ? 29.434 10.935 -30.950 1.00 97.75 232 LEU A CA 1
ATOM 1706 C C . LEU A 1 232 ? 29.617 11.995 -32.043 1.00 97.75 232 LEU A C 1
ATOM 1708 O O . LEU A 1 232 ? 30.529 12.817 -31.961 1.00 97.75 232 LEU A O 1
ATOM 1712 N N . VAL A 1 233 ? 28.725 12.004 -33.031 1.00 97.88 233 VAL A N 1
ATOM 1713 C CA . VAL A 1 233 ? 28.745 12.967 -34.140 1.00 97.88 233 VAL A CA 1
ATOM 1714 C C . VAL A 1 233 ? 28.182 14.313 -33.695 1.00 97.88 233 VAL A C 1
ATOM 1716 O O . VAL A 1 233 ? 28.817 15.349 -33.883 1.00 97.88 233 VAL A O 1
ATOM 1719 N N . ASN A 1 234 ? 26.987 14.311 -33.102 1.00 97.94 234 ASN A N 1
ATOM 1720 C CA . ASN A 1 234 ? 26.354 15.504 -32.546 1.00 97.94 234 ASN A CA 1
ATOM 1721 C C . ASN A 1 234 ? 25.338 15.153 -31.445 1.00 97.94 234 ASN A C 1
ATOM 1723 O O . ASN A 1 234 ? 24.913 14.007 -31.309 1.00 97.94 234 ASN A O 1
ATOM 1727 N N . ALA A 1 235 ? 24.956 16.164 -30.662 1.00 97.50 235 ALA A N 1
ATOM 1728 C CA . ALA A 1 235 ? 23.840 16.108 -29.724 1.00 97.50 235 ALA A CA 1
ATOM 1729 C C . ALA A 1 235 ? 23.005 17.385 -29.864 1.00 97.50 235 ALA A C 1
ATOM 1731 O O . ALA A 1 235 ? 23.495 18.489 -29.621 1.00 97.50 235 ALA A O 1
ATOM 1732 N N . GLU A 1 236 ? 21.757 17.230 -30.285 1.00 97.81 236 GLU A N 1
ATOM 1733 C CA . GLU A 1 236 ? 20.808 18.313 -30.509 1.00 97.81 236 GLU A CA 1
ATOM 1734 C C . GLU A 1 236 ? 19.865 18.431 -29.315 1.00 97.81 236 GLU A C 1
ATOM 1736 O O . GLU A 1 236 ? 19.278 17.445 -28.873 1.00 97.81 236 GLU A O 1
ATOM 1741 N N . VAL A 1 237 ? 19.718 19.644 -28.786 1.00 97.38 237 VAL A N 1
ATOM 1742 C CA . VAL A 1 237 ? 18.775 19.940 -27.705 1.00 97.38 237 VAL A CA 1
ATOM 1743 C C . VAL A 1 237 ? 17.510 20.531 -28.313 1.00 97.38 237 VAL A C 1
ATOM 1745 O O . VAL A 1 237 ? 17.562 21.587 -28.944 1.00 97.38 237 VAL A O 1
ATOM 1748 N N . LEU A 1 238 ? 16.380 19.862 -28.112 1.00 95.69 238 LEU A N 1
ATOM 1749 C CA . LEU A 1 238 ? 15.071 20.295 -28.583 1.00 95.69 238 LEU A CA 1
ATOM 1750 C C . LEU A 1 238 ? 14.276 20.887 -27.412 1.00 95.69 238 LEU A C 1
ATOM 1752 O O . LEU A 1 238 ? 13.987 20.201 -26.429 1.00 95.69 238 LEU A O 1
ATOM 1756 N N . ASP A 1 239 ? 13.897 22.162 -27.526 1.00 95.25 239 ASP A N 1
ATOM 1757 C CA . ASP A 1 239 ? 12.938 22.784 -26.607 1.00 95.25 239 ASP A CA 1
ATOM 1758 C C . ASP A 1 239 ? 11.511 22.445 -27.049 1.00 95.25 239 ASP A C 1
ATOM 1760 O O . ASP A 1 239 ? 10.903 23.127 -27.877 1.00 95.25 239 ASP A O 1
ATOM 1764 N N . LEU A 1 240 ? 10.997 21.336 -26.519 1.00 92.94 240 LEU A N 1
ATOM 1765 C CA . LEU A 1 240 ? 9.616 20.899 -26.733 1.00 92.94 240 LEU A CA 1
ATOM 1766 C C . LEU A 1 240 ? 8.663 21.405 -25.639 1.00 92.94 240 LEU A C 1
ATOM 1768 O O . LEU A 1 240 ? 7.450 21.223 -25.754 1.00 92.94 240 LEU A O 1
ATOM 1772 N N . PHE A 1 241 ? 9.192 22.033 -24.582 1.00 92.62 241 PHE A N 1
ATOM 1773 C CA . PHE A 1 241 ? 8.426 22.423 -23.398 1.00 92.62 241 PHE A CA 1
ATOM 1774 C C . PHE A 1 241 ? 8.826 23.819 -22.881 1.00 92.62 241 PHE A C 1
ATOM 1776 O O . PHE A 1 241 ? 9.335 23.935 -21.754 1.00 92.62 241 PHE A O 1
ATOM 1783 N N . PRO A 1 242 ? 8.534 24.894 -23.644 1.00 92.44 242 PRO A N 1
ATOM 1784 C CA . PRO A 1 242 ? 8.851 26.256 -23.234 1.00 92.44 242 PRO A CA 1
ATOM 1785 C C . PRO A 1 242 ? 8.269 26.594 -21.857 1.00 92.44 242 PRO A C 1
ATOM 1787 O O . PRO A 1 242 ? 7.180 26.144 -21.496 1.00 92.44 242 PRO A O 1
ATOM 1790 N N . HIS A 1 243 ? 8.985 27.424 -21.095 1.00 92.62 243 HIS A N 1
ATOM 1791 C CA . HIS A 1 243 ? 8.684 27.787 -19.697 1.00 92.62 243 HIS A CA 1
ATOM 1792 C C . HIS A 1 243 ? 8.887 26.678 -18.654 1.00 92.62 243 HIS A C 1
ATOM 1794 O O . HIS A 1 243 ? 8.538 26.870 -17.487 1.00 92.62 243 HIS A O 1
ATOM 1800 N N . THR A 1 244 ? 9.481 25.545 -19.025 1.00 92.75 244 THR A N 1
ATOM 1801 C CA . THR A 1 244 ? 9.839 24.482 -18.078 1.00 92.75 244 THR A CA 1
ATOM 1802 C C . THR A 1 244 ? 11.342 24.202 -18.106 1.00 92.75 244 THR A C 1
ATOM 1804 O O . THR A 1 244 ? 12.065 24.713 -18.953 1.00 92.75 244 THR A O 1
ATOM 1807 N N . HIS A 1 245 ? 11.826 23.407 -17.150 1.00 91.19 245 HIS A N 1
ATOM 1808 C CA . HIS A 1 245 ? 13.206 22.907 -17.151 1.00 91.19 245 HIS A CA 1
ATOM 1809 C C . HIS A 1 245 ? 13.346 21.584 -17.924 1.00 91.19 245 HIS A C 1
ATOM 1811 O O . HIS A 1 245 ? 14.416 20.978 -17.901 1.00 91.19 245 HIS A O 1
ATOM 1817 N N . HIS A 1 246 ? 12.260 21.090 -18.529 1.00 92.56 246 HIS A N 1
ATOM 1818 C CA . HIS A 1 246 ? 12.276 19.837 -19.270 1.00 92.56 246 HIS A CA 1
ATOM 1819 C C . HIS A 1 246 ? 13.027 20.017 -20.585 1.00 92.56 246 HIS A C 1
ATOM 1821 O O . HIS A 1 246 ? 12.929 21.053 -21.236 1.00 92.56 246 HIS A O 1
ATOM 1827 N N . VAL A 1 247 ? 13.788 18.996 -20.956 1.00 93.62 247 VAL A N 1
ATOM 1828 C CA . VAL A 1 247 ? 14.675 18.999 -22.116 1.00 93.62 247 VAL A CA 1
ATOM 1829 C C . VAL A 1 247 ? 14.438 17.726 -22.905 1.00 93.62 247 VAL A C 1
ATOM 1831 O O . VAL A 1 247 ? 14.113 16.705 -22.311 1.00 93.62 247 VAL A O 1
ATOM 1834 N N . GLU A 1 248 ? 14.625 17.774 -24.216 1.00 96.44 248 GLU A N 1
ATOM 1835 C CA . GLU A 1 248 ? 14.763 16.582 -25.045 1.00 96.44 248 GLU A CA 1
ATOM 1836 C C . GLU A 1 248 ? 16.114 16.662 -25.764 1.00 96.44 248 GLU A C 1
ATOM 1838 O O . GLU A 1 248 ? 16.450 17.699 -26.337 1.00 96.44 248 GLU A O 1
ATOM 1843 N N . VAL A 1 249 ? 16.922 15.605 -25.693 1.00 96.19 249 VAL A N 1
ATOM 1844 C CA . VAL A 1 249 ? 18.255 15.546 -26.311 1.00 96.19 249 VAL A CA 1
ATOM 1845 C C . VAL A 1 249 ? 18.292 14.404 -27.314 1.00 96.19 249 VAL A C 1
ATOM 1847 O O . VAL A 1 249 ? 18.029 13.259 -26.950 1.00 96.19 249 VAL A O 1
ATOM 1850 N N . VAL A 1 250 ? 18.655 14.710 -28.557 1.00 96.81 250 VAL A N 1
ATOM 1851 C CA . VAL A 1 250 ? 18.831 13.742 -29.644 1.00 96.81 250 VAL A CA 1
ATOM 1852 C C . VAL A 1 250 ? 20.312 13.660 -29.995 1.00 96.81 250 VAL A C 1
ATOM 1854 O O . VAL A 1 250 ? 20.876 14.594 -30.556 1.00 96.81 250 VAL A O 1
ATOM 1857 N N . SER A 1 251 ? 20.952 12.543 -29.664 1.00 97.56 251 SER A N 1
ATOM 1858 C CA . SER A 1 251 ? 22.381 12.313 -29.886 1.00 97.56 251 SER A CA 1
ATOM 1859 C C . SER A 1 251 ? 22.607 11.280 -30.983 1.00 97.56 251 SER A C 1
ATOM 1861 O O . SER A 1 251 ? 22.064 10.178 -30.916 1.00 97.56 251 SER A O 1
ATOM 1863 N N . HIS A 1 252 ? 23.430 11.615 -31.971 1.00 97.44 252 HIS A N 1
ATOM 1864 C CA . HIS A 1 252 ? 23.770 10.753 -33.101 1.00 97.44 252 HIS A CA 1
ATOM 1865 C C . HIS A 1 252 ? 25.168 10.163 -32.928 1.00 97.44 252 HIS A C 1
ATOM 1867 O O . HIS A 1 252 ? 26.140 10.889 -32.718 1.00 97.44 252 HIS A O 1
ATOM 1873 N N . PHE A 1 253 ? 25.264 8.846 -33.064 1.00 97.25 253 PHE A N 1
ATOM 1874 C CA . PHE A 1 253 ? 26.497 8.087 -32.941 1.00 97.25 253 PHE A CA 1
ATOM 1875 C C . PHE A 1 253 ? 26.734 7.224 -34.171 1.00 97.25 253 PHE A C 1
ATOM 1877 O O . PHE A 1 253 ? 25.783 6.655 -34.711 1.00 97.25 253 PHE A O 1
ATOM 1884 N N . VAL A 1 254 ? 27.998 7.061 -34.551 1.00 95.38 254 VAL A N 1
ATOM 1885 C CA . VAL A 1 254 ? 28.418 6.190 -35.657 1.00 95.38 254 VAL A CA 1
ATOM 1886 C C . VAL A 1 254 ? 29.519 5.234 -35.222 1.00 95.38 254 VAL A C 1
ATOM 1888 O O . VAL A 1 254 ? 30.245 5.517 -34.274 1.00 95.38 254 VAL A O 1
ATOM 1891 N N . ARG A 1 255 ? 29.618 4.085 -35.886 1.00 91.12 255 ARG A N 1
ATOM 1892 C CA . ARG A 1 255 ? 30.691 3.105 -35.708 1.00 91.12 255 ARG A CA 1
ATOM 1893 C C . ARG A 1 255 ? 30.919 2.371 -37.026 1.00 91.12 255 ARG A C 1
ATOM 1895 O O . ARG A 1 255 ? 29.945 2.078 -37.720 1.00 91.12 255 ARG A O 1
ATOM 1902 N N . ASP A 1 256 ? 32.183 2.088 -37.322 1.00 79.56 256 ASP A N 1
ATOM 1903 C CA . ASP A 1 256 ? 32.617 1.316 -38.495 1.00 79.56 256 ASP A CA 1
ATOM 1904 C C . ASP A 1 256 ? 32.218 -0.171 -38.434 1.00 79.56 256 ASP A C 1
ATOM 1906 O O . ASP A 1 256 ? 32.196 -0.757 -37.321 1.00 79.56 256 ASP A O 1
#

Sequence (256 aa):
MTMSDAESRGVPHDAVSAVGARRRLQIERLVAGGDALARDTDGRVVFVDTGLPGETIEAEFVEVKRDFARARTLRVVAASPVRVTPPCRHVADGCGGCDWQHLAAHAQHDAKAAVVREAFARTARLPEAPIVRGGAVSHDASRTTVRMAVTPSGRLGFRRASSHESVEIEQCLVMHPLLQSLVSTVGVRGGLGKAGVTTLLDTAAPTVVLVSCDAVAAARDARLLVDAGYDLVNAEVLDLFPHTHHVEVVSHFVRD

Radius of gyration: 28.27 Å; chains: 1; bounding box: 63×44×106 Å

pLDDT: mean 89.16, std 14.6, range [28.28, 98.5]

Foldseek 3Di:
DYDDDDDPPDDDPDPDQDAFDKDWWAFAAAAPPLWTWTADPVRAIETEAPDHHGWTFIWGWHADDPRHTYTYGPGTPGHDPQFDDQPDVLVVVFFQPDRCSRGHPVCVQVRVLVNVLVCCCPVVVNNPPPRDGDDDDDQFQQDADDDFDQAPQQATFGDGRPDPHTDGDQADRRHHPVVSVVRNPDRRDPACPLVNLVVVVVVVDQKDKGKDFDPVSVVRVVVNNVVVAKDWPDKDWDCPDPPDPTIIIIIMIGHD

Secondary structure (DSSP, 8-state):
------------------TT-EEEEEEEEE-TTS-EEEE-TT--EEEETT--TT-EEEEEEEEE-SSEEEEEEEEEEE--TTB---S-HHHHTTBTT-TTTTB-HHHHHHHHHHHHHHHIIIII--TT----------SSS-BS----EEPTTSBEEEEBTTSS-EEE-S--TTB-HHHHHHHHH-B--SSSHHHHHHHHHTTT-SEEEEEES-HHHHHHHHHHHHHTT-EEEEEEEE--STTSS--EEEEEEE--